Protein AF-X0WWC4-F1 (afdb_monomer_lite)

pLDDT: mean 78.38, std 20.2, range [34.94, 98.12]

InterPro domains:
  IPR000917 Sulfatase, N-terminal [PF00884] (116-209)
  IPR017850 Alkaline-phosphatase-like, core domain superfamily [G3DSA:3.40.720.10] (101-252)
  IPR017850 Alkaline-phosphatase-like, core domain superfamily [SSF53649] (112-231)
  IPR052701 Glycosaminoglycan & Ulvan Degrading Sulfatases [PTHR43751] (88-210)

Radius of gyration: 30.7 Å; chains: 1; bounding box: 67×57×89 Å

Structure (mmCIF, N/CA/C/O backbone):
data_AF-X0WWC4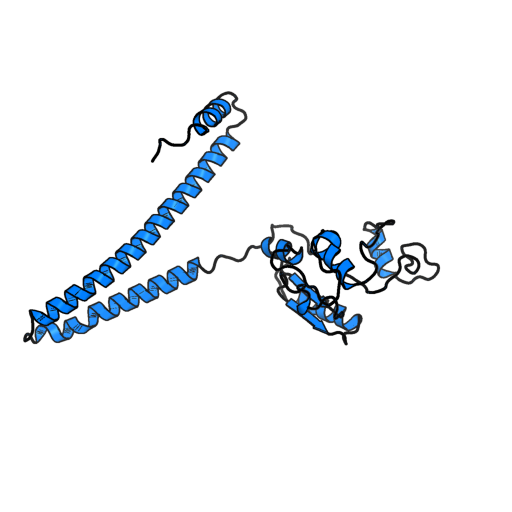-F1
#
_entry.id   AF-X0WWC4-F1
#
loop_
_atom_site.group_PDB
_atom_site.id
_atom_site.type_symbol
_atom_site.label_atom_id
_atom_site.label_alt_id
_atom_site.label_comp_id
_atom_site.label_asym_id
_atom_site.label_entity_id
_atom_site.label_seq_id
_atom_site.pdbx_PDB_ins_code
_atom_site.Cartn_x
_atom_site.Cartn_y
_atom_site.Cartn_z
_atom_site.occupancy
_atom_site.B_iso_or_equiv
_atom_site.auth_seq_id
_atom_site.auth_comp_id
_atom_site.auth_asym_id
_atom_site.auth_atom_id
_atom_site.pdbx_PDB_model_num
ATOM 1 N N . ILE A 1 1 ? -38.013 31.863 14.997 1.00 46.00 1 ILE A N 1
ATOM 2 C CA . ILE A 1 1 ? -37.012 31.322 14.039 1.00 46.00 1 ILE A CA 1
ATOM 3 C C . ILE A 1 1 ? -37.660 30.669 12.796 1.00 46.00 1 ILE A C 1
ATOM 5 O O . ILE A 1 1 ? -37.054 30.675 11.736 1.00 46.00 1 ILE A O 1
ATOM 9 N N . PHE A 1 2 ? -38.927 30.229 12.827 1.00 34.94 2 PHE A N 1
ATOM 10 C CA . PHE A 1 2 ? -39.624 29.628 11.668 1.00 34.94 2 PHE A CA 1
ATOM 11 C C . PHE A 1 2 ? -40.193 30.624 10.626 1.00 34.94 2 PHE A C 1
ATOM 13 O O . PHE A 1 2 ? -41.375 30.576 10.294 1.00 34.94 2 PHE A O 1
ATOM 20 N N . ARG A 1 3 ? -39.375 31.544 10.096 1.00 35.50 3 ARG A N 1
ATOM 21 C CA . ARG A 1 3 ? -39.792 32.454 8.999 1.00 35.50 3 ARG A CA 1
ATOM 22 C C . ARG A 1 3 ? -38.821 32.559 7.813 1.00 35.50 3 ARG A C 1
ATOM 24 O O . ARG A 1 3 ? -39.114 33.313 6.897 1.00 35.50 3 ARG A O 1
ATOM 31 N N . GLN A 1 4 ? -37.716 31.806 7.784 1.00 47.69 4 GLN A N 1
ATOM 32 C CA . GLN A 1 4 ? -36.641 32.012 6.792 1.00 47.69 4 GLN A CA 1
ATOM 33 C C . GLN A 1 4 ? -36.414 30.900 5.750 1.00 47.69 4 GLN A C 1
ATOM 35 O O . GLN A 1 4 ? -35.476 31.004 4.973 1.00 47.69 4 GLN A O 1
ATOM 40 N N . PHE A 1 5 ? -37.271 29.879 5.639 1.00 47.59 5 PHE A N 1
ATOM 41 C CA . PHE A 1 5 ? -37.075 28.818 4.634 1.00 47.59 5 PHE A CA 1
ATOM 42 C C . PHE A 1 5 ? -38.344 28.614 3.788 1.00 47.59 5 PHE A C 1
ATOM 44 O O . PHE A 1 5 ? -39.265 27.947 4.253 1.00 47.59 5 PHE A O 1
ATOM 51 N N . PRO A 1 6 ? -38.448 29.179 2.566 1.00 46.44 6 PRO A N 1
ATOM 52 C CA . PRO A 1 6 ? -39.637 29.039 1.717 1.00 46.44 6 PRO A CA 1
ATOM 53 C C . PRO A 1 6 ? -39.691 27.732 0.900 1.00 46.44 6 PRO A C 1
ATOM 55 O O . PRO A 1 6 ? -40.735 27.410 0.342 1.00 46.44 6 PRO A O 1
ATOM 58 N N . HIS A 1 7 ? -38.606 26.952 0.832 1.00 51.03 7 HIS A N 1
ATOM 59 C CA . HIS A 1 7 ? -38.480 25.843 -0.132 1.00 51.03 7 HIS A CA 1
ATOM 60 C C . HIS A 1 7 ? -39.068 24.497 0.343 1.00 51.03 7 HIS A C 1
ATOM 62 O O . HIS A 1 7 ? -39.391 23.641 -0.478 1.00 51.03 7 HIS A O 1
ATOM 68 N N . TRP A 1 8 ? -39.268 24.298 1.652 1.00 47.78 8 TRP A N 1
ATOM 69 C CA . TRP A 1 8 ? -39.745 23.013 2.197 1.00 47.78 8 TRP A CA 1
ATOM 70 C C . TRP A 1 8 ? -41.236 22.753 1.935 1.00 47.78 8 TRP A C 1
ATOM 72 O O . TRP A 1 8 ? -41.648 21.599 1.834 1.00 47.78 8 TRP A O 1
ATOM 82 N N . LYS A 1 9 ? -42.047 23.809 1.765 1.00 50.88 9 LYS A N 1
ATOM 83 C CA . LYS A 1 9 ? -43.481 23.671 1.459 1.00 50.88 9 LYS A CA 1
ATOM 84 C C . LYS A 1 9 ? -43.735 23.049 0.082 1.00 50.88 9 LYS A C 1
ATOM 86 O O . LYS A 1 9 ? -44.736 22.364 -0.086 1.00 50.88 9 LYS A O 1
ATOM 91 N N . ILE A 1 10 ? -42.823 23.243 -0.875 1.00 52.78 10 ILE A N 1
ATOM 92 C CA . ILE A 1 10 ? -42.943 22.709 -2.243 1.00 52.78 10 ILE A CA 1
ATOM 93 C C . ILE A 1 10 ? -42.555 21.220 -2.287 1.00 52.78 10 ILE A C 1
ATOM 95 O O . ILE A 1 10 ? -43.202 20.430 -2.968 1.00 52.78 10 ILE A O 1
ATOM 99 N N . LEU A 1 11 ? -41.559 20.808 -1.497 1.00 48.59 11 LEU A N 1
ATOM 100 C CA . LEU A 1 11 ? -41.150 19.401 -1.382 1.00 48.59 11 LEU A CA 1
ATOM 101 C C . LEU A 1 11 ? -42.160 18.551 -0.595 1.00 48.59 11 LEU A C 1
ATOM 103 O O . LEU A 1 11 ? -42.445 17.423 -0.990 1.00 48.59 11 LEU A O 1
ATOM 107 N N . ALA A 1 12 ? -42.755 19.101 0.469 1.00 49.75 12 ALA A N 1
ATOM 108 C CA . ALA A 1 12 ? -43.780 18.402 1.245 1.00 49.75 12 ALA A CA 1
ATOM 109 C C . ALA A 1 12 ? -45.108 18.242 0.477 1.00 49.75 12 ALA A C 1
ATOM 111 O O . ALA A 1 12 ? -45.786 17.230 0.640 1.00 49.75 12 ALA A O 1
ATOM 112 N N . ALA A 1 13 ? -45.465 19.204 -0.384 1.00 48.41 13 ALA A N 1
ATOM 113 C CA . ALA A 1 13 ? -46.692 19.138 -1.178 1.00 48.41 13 ALA A CA 1
ATOM 114 C C . ALA A 1 13 ? -46.614 18.111 -2.326 1.00 48.41 13 ALA A C 1
ATOM 116 O O . ALA A 1 13 ? -47.603 17.438 -2.601 1.00 48.41 13 ALA A O 1
ATOM 117 N N . ASN A 1 14 ? -45.443 17.929 -2.951 1.00 44.56 14 ASN A N 1
ATOM 118 C CA . ASN A 1 14 ? -45.277 16.974 -4.057 1.00 44.56 14 ASN A CA 1
ATOM 119 C C . ASN A 1 14 ? -45.133 15.512 -3.599 1.00 44.56 14 ASN A C 1
ATOM 121 O O . ASN A 1 14 ? -45.497 14.601 -4.337 1.00 44.56 14 ASN A O 1
ATOM 125 N N . ALA A 1 15 ? -44.645 15.260 -2.380 1.00 48.16 15 ALA A N 1
ATOM 126 C CA . ALA A 1 15 ? -44.500 13.900 -1.852 1.00 48.16 15 ALA A CA 1
ATOM 127 C C . ALA A 1 15 ? -45.827 13.273 -1.377 1.00 48.16 15 ALA A C 1
ATOM 129 O O . ALA A 1 15 ? -45.894 12.061 -1.181 1.00 48.16 15 ALA A O 1
ATOM 130 N N . ALA A 1 16 ? -46.879 14.080 -1.200 1.00 45.28 16 ALA A N 1
ATOM 131 C CA . ALA A 1 16 ? -48.166 13.642 -0.663 1.00 45.28 16 ALA A CA 1
ATOM 132 C C . ALA A 1 16 ? -49.180 13.170 -1.729 1.00 45.28 16 ALA A C 1
ATOM 134 O O . ALA A 1 16 ? -50.264 12.729 -1.357 1.00 45.28 16 ALA A O 1
ATOM 135 N N . TYR A 1 17 ? -48.861 13.257 -3.030 1.00 46.44 17 TYR A N 1
ATOM 136 C CA . TYR A 1 17 ? -49.847 13.051 -4.106 1.00 46.44 17 TYR A CA 1
ATOM 137 C C . TYR A 1 17 ? -49.800 11.679 -4.806 1.00 46.44 17 TYR A C 1
ATOM 139 O O . TYR A 1 17 ? -50.708 11.355 -5.563 1.00 46.44 17 TYR A O 1
ATOM 147 N N . ASP A 1 18 ? -48.807 10.829 -4.542 1.00 46.84 18 ASP A N 1
ATOM 148 C CA . ASP A 1 18 ? -48.785 9.468 -5.092 1.00 46.84 18 ASP A CA 1
ATOM 149 C C . ASP A 1 18 ? -48.327 8.493 -4.006 1.00 46.84 18 ASP A C 1
ATOM 151 O O . ASP A 1 18 ? -47.212 8.596 -3.486 1.00 46.84 18 ASP A O 1
ATOM 155 N N . GLY A 1 19 ? -49.203 7.562 -3.620 1.00 52.81 19 GLY A N 1
ATOM 156 C CA . GLY A 1 19 ? -49.058 6.642 -2.480 1.00 52.81 19 GLY A CA 1
ATOM 157 C C . GLY A 1 19 ? -47.870 5.669 -2.551 1.00 52.81 19 GLY A C 1
ATOM 158 O O . GLY A 1 19 ? -47.813 4.716 -1.780 1.00 52.81 19 GLY A O 1
ATOM 159 N N . ARG A 1 20 ? -46.912 5.896 -3.453 1.00 52.50 20 ARG A N 1
ATOM 160 C CA . ARG A 1 20 ? -45.695 5.102 -3.662 1.00 52.50 20 ARG A CA 1
ATOM 161 C C . ARG A 1 20 ? -44.486 5.583 -2.847 1.00 52.50 20 ARG A C 1
ATOM 163 O O . ARG A 1 20 ? -43.502 4.859 -2.767 1.00 52.50 20 ARG A O 1
ATOM 170 N N . ASN A 1 21 ? -44.556 6.751 -2.196 1.00 49.56 21 ASN A N 1
ATOM 171 C CA . ASN A 1 21 ? -43.414 7.362 -1.488 1.00 49.56 21 ASN A CA 1
ATOM 172 C C . ASN A 1 21 ? -43.495 7.335 0.051 1.00 49.56 21 ASN A C 1
ATOM 174 O O . ASN A 1 21 ? -42.683 7.975 0.724 1.00 49.56 21 ASN A O 1
ATOM 178 N N . VAL A 1 22 ? -44.422 6.564 0.630 1.00 53.25 22 VAL A N 1
ATOM 179 C CA . VAL A 1 22 ? -44.587 6.423 2.092 1.00 53.25 22 VAL A CA 1
ATOM 180 C C . VAL A 1 22 ? -43.271 6.086 2.828 1.00 53.25 22 VAL A C 1
ATOM 182 O O . VAL A 1 22 ? -43.001 6.726 3.846 1.00 53.25 22 VAL A O 1
ATOM 185 N N . PRO A 1 23 ? -42.388 5.193 2.330 1.00 51.81 23 PRO A N 1
ATOM 186 C CA . PRO A 1 23 ? -41.118 4.895 3.003 1.00 51.81 23 PRO A CA 1
ATOM 187 C C . PRO A 1 23 ? -40.150 6.084 3.026 1.00 51.81 23 PRO A C 1
ATOM 189 O O . PRO A 1 23 ? -39.407 6.267 3.986 1.00 51.81 23 PRO A O 1
ATOM 192 N N . LEU A 1 24 ? -40.175 6.917 1.983 1.00 50.59 24 LEU A N 1
ATOM 193 C CA . LEU A 1 24 ? -39.258 8.044 1.819 1.00 50.59 24 LEU A CA 1
ATOM 194 C C . LEU A 1 24 ? -39.686 9.223 2.703 1.00 50.59 24 LEU A C 1
ATOM 196 O O . LEU A 1 24 ? -38.853 9.849 3.356 1.00 50.59 24 LEU A O 1
ATOM 200 N N . VAL A 1 25 ? -40.997 9.453 2.823 1.0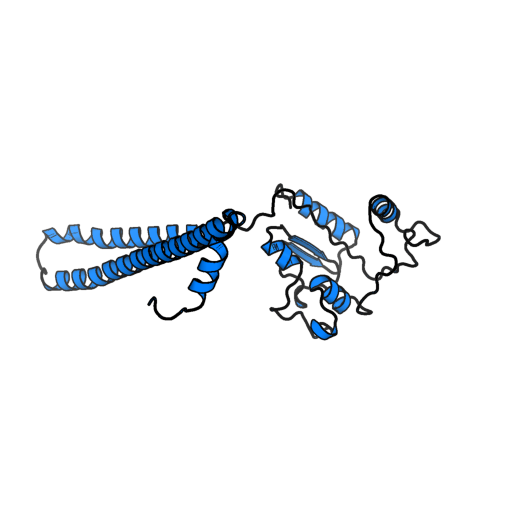0 55.03 25 VAL A N 1
ATOM 201 C CA . VAL A 1 25 ? -41.568 10.429 3.764 1.00 55.03 25 VAL A CA 1
ATOM 202 C C . VAL A 1 25 ? -41.326 9.999 5.216 1.00 55.03 25 VAL A C 1
ATOM 204 O O . VAL A 1 25 ? -40.905 10.822 6.028 1.00 55.03 25 VAL A O 1
ATOM 207 N N . LEU A 1 26 ? -41.500 8.713 5.544 1.00 53.97 26 LEU A N 1
ATOM 208 C CA . LEU A 1 26 ? -41.188 8.185 6.878 1.00 53.97 26 LEU A CA 1
ATOM 209 C C . LEU A 1 26 ? -39.688 8.254 7.195 1.00 53.97 26 LEU A C 1
ATOM 211 O O . LEU A 1 26 ? -39.328 8.602 8.316 1.00 53.97 26 LEU A O 1
ATOM 215 N N . GLY A 1 27 ? -38.816 7.998 6.215 1.00 55.81 27 GLY A N 1
ATOM 216 C CA . GLY A 1 27 ? -37.364 8.113 6.367 1.00 55.81 27 GLY A CA 1
ATOM 217 C C . GLY A 1 27 ? -36.902 9.547 6.636 1.00 55.81 27 GLY A C 1
ATOM 218 O O . GLY A 1 27 ? -36.089 9.777 7.529 1.00 55.81 27 GLY A O 1
ATOM 219 N N . VAL A 1 28 ? -37.469 10.533 5.933 1.00 63.81 28 VAL A N 1
ATOM 220 C CA . VAL A 1 28 ? -37.170 11.955 6.173 1.00 63.81 28 VAL A CA 1
ATOM 221 C C . VAL A 1 28 ? -37.703 12.412 7.533 1.00 63.81 28 VAL A C 1
ATOM 223 O O . VAL A 1 28 ? -37.001 13.124 8.249 1.00 63.81 28 VAL A O 1
ATOM 226 N N . ILE A 1 29 ? -38.900 11.968 7.936 1.00 58.62 29 ILE A N 1
ATOM 227 C CA . ILE A 1 29 ? -39.450 12.255 9.270 1.00 58.62 29 ILE A CA 1
ATOM 228 C C . ILE A 1 29 ? -38.588 11.608 10.357 1.00 58.62 29 ILE A C 1
ATOM 230 O O . ILE A 1 29 ? -38.302 12.271 11.352 1.00 58.62 29 ILE A O 1
ATOM 234 N N . PHE A 1 30 ? -38.130 10.367 10.168 1.00 60.44 30 PHE A N 1
ATOM 235 C CA . PHE A 1 30 ? -37.256 9.653 11.102 1.00 60.44 30 PHE A CA 1
ATOM 236 C C . PHE A 1 30 ? -35.890 10.332 11.243 1.00 60.44 30 PHE A C 1
ATOM 238 O O . PHE A 1 30 ? -35.429 10.557 12.357 1.00 60.44 30 PHE A O 1
ATOM 245 N N . LEU A 1 31 ? -35.265 10.734 10.134 1.00 52.78 31 LEU A N 1
ATOM 246 C CA . LEU A 1 31 ? -33.998 11.466 10.155 1.00 52.78 31 LEU A CA 1
ATOM 247 C C . LEU A 1 31 ? -34.155 12.849 10.791 1.00 52.78 31 LEU A C 1
ATOM 249 O O . LEU A 1 31 ? -33.333 13.229 11.618 1.00 52.78 31 LEU A O 1
ATOM 253 N N . ALA A 1 32 ? -35.232 13.575 10.482 1.00 51.25 32 ALA A N 1
ATOM 254 C CA . ALA A 1 32 ? -35.522 14.866 11.097 1.00 51.25 32 ALA A CA 1
ATOM 255 C C . ALA A 1 32 ? -35.818 14.734 12.600 1.00 51.25 32 ALA A C 1
ATOM 257 O O . ALA A 1 32 ? -35.334 15.543 13.388 1.00 51.25 32 ALA A O 1
ATOM 258 N N . THR A 1 33 ? -36.554 13.701 13.025 1.00 51.88 33 THR A N 1
ATOM 259 C CA . THR A 1 33 ? -36.783 13.428 14.453 1.00 51.88 33 THR A CA 1
ATOM 260 C C . THR A 1 33 ? -35.519 12.950 15.148 1.00 51.88 33 THR A C 1
ATOM 262 O O . THR A 1 33 ? -35.262 13.423 16.244 1.00 51.88 33 THR A O 1
ATOM 265 N N . MET A 1 34 ? -34.674 12.124 14.528 1.00 52.50 34 MET A N 1
ATOM 266 C CA . MET A 1 34 ? -33.353 11.765 15.061 1.00 52.50 34 MET A CA 1
ATOM 267 C C . MET A 1 34 ? -32.457 12.992 15.220 1.00 52.50 34 MET A C 1
ATOM 269 O O . MET A 1 34 ? -31.833 13.140 16.264 1.00 52.50 34 MET A O 1
ATOM 273 N N . HIS A 1 35 ? -32.438 13.904 14.246 1.00 49.44 35 HIS A N 1
ATOM 274 C CA . HIS A 1 35 ? -31.650 15.134 14.326 1.00 49.44 35 HIS A CA 1
ATOM 275 C C . HIS A 1 35 ? -32.184 16.086 15.400 1.00 49.44 35 HIS A C 1
ATOM 277 O O . HIS A 1 35 ? -31.406 16.652 16.161 1.00 49.44 35 HIS A O 1
ATOM 283 N N . VAL A 1 36 ? -33.508 16.218 15.527 1.00 50.84 36 VAL A N 1
ATOM 284 C CA . VAL A 1 36 ? -34.141 16.999 16.600 1.00 50.84 36 VAL A CA 1
ATOM 285 C C . VAL A 1 36 ? -33.921 16.339 17.962 1.00 50.84 36 VAL A C 1
ATOM 287 O O . VAL A 1 36 ? -33.652 17.043 18.927 1.00 50.84 36 VAL A O 1
ATOM 290 N N . VAL A 1 37 ? -33.969 15.011 18.069 1.00 50.06 37 VAL A N 1
ATOM 291 C CA . VAL A 1 37 ? -33.698 14.257 19.305 1.00 50.06 37 VAL A CA 1
ATOM 292 C C . VAL A 1 37 ? -32.222 14.360 19.690 1.00 50.06 37 VAL A C 1
ATOM 294 O O . VAL A 1 37 ? -31.932 14.612 20.853 1.00 50.06 37 VAL A O 1
ATOM 297 N N . GLN A 1 38 ? -31.289 14.265 18.739 1.00 48.91 38 GLN A N 1
ATOM 298 C CA . GLN A 1 38 ? -29.862 14.495 18.980 1.00 48.91 38 GLN A CA 1
ATOM 299 C C . GLN A 1 38 ? -29.585 15.948 19.369 1.00 48.91 38 GLN A C 1
ATOM 301 O O . GLN A 1 38 ? -28.883 16.172 20.347 1.00 48.91 38 GLN A O 1
ATOM 306 N N . ALA A 1 39 ? -30.175 16.929 18.681 1.00 49.62 39 ALA A N 1
ATOM 307 C CA . ALA A 1 39 ? -30.001 18.344 19.000 1.00 49.62 39 ALA A CA 1
ATOM 308 C C . ALA A 1 39 ? -30.620 18.712 20.357 1.00 49.62 39 ALA A C 1
ATOM 310 O O . ALA A 1 39 ? -29.999 19.426 21.133 1.00 49.62 39 ALA A O 1
ATOM 311 N N . THR A 1 40 ? -31.798 18.178 20.697 1.00 50.56 40 THR A N 1
ATOM 312 C CA . THR A 1 40 ? -32.465 18.450 21.984 1.00 50.56 40 THR A CA 1
ATOM 313 C C . THR A 1 40 ? -31.859 17.674 23.149 1.00 50.56 40 THR A C 1
ATOM 315 O O . THR A 1 40 ? -31.817 18.208 24.254 1.00 50.56 40 THR A O 1
ATOM 318 N N . LEU A 1 41 ? -31.357 16.450 22.948 1.00 53.59 41 LEU A N 1
ATOM 319 C CA . LEU A 1 41 ? -30.597 15.730 23.976 1.00 53.59 41 LEU A CA 1
ATOM 320 C C . LEU A 1 41 ? -29.227 16.371 24.190 1.00 53.59 41 LEU A C 1
ATOM 322 O O . LEU A 1 41 ? -28.835 16.538 25.338 1.00 53.59 41 LEU A O 1
ATOM 326 N N . PHE A 1 42 ? -28.537 16.781 23.123 1.00 51.38 42 PHE A N 1
ATOM 327 C CA . PHE A 1 42 ? -27.256 17.479 23.215 1.00 51.38 42 PHE A CA 1
ATOM 328 C C . PHE A 1 42 ? -27.414 18.856 23.864 1.00 51.38 42 PHE A C 1
ATOM 330 O O . PHE A 1 42 ? -26.690 19.156 24.806 1.00 51.38 42 PHE A O 1
ATOM 337 N N . GLU A 1 43 ? -28.424 19.645 23.478 1.00 51.19 43 GLU A N 1
ATOM 338 C CA . GLU A 1 43 ? -28.753 20.892 24.176 1.00 51.19 43 GLU A CA 1
ATOM 339 C C . GLU A 1 43 ? -29.113 20.634 25.638 1.00 51.19 43 GLU A C 1
ATOM 341 O O . GLU A 1 43 ? -28.611 21.337 26.503 1.00 51.19 43 GLU A O 1
ATOM 346 N N . ARG A 1 44 ? -29.930 19.621 25.962 1.00 52.38 44 ARG A N 1
ATOM 347 C CA . ARG A 1 44 ? -30.278 19.309 27.360 1.00 52.38 44 ARG A CA 1
ATOM 348 C C . ARG A 1 44 ? -29.071 18.848 28.173 1.00 52.38 44 ARG A C 1
ATOM 350 O O . ARG A 1 44 ? -28.964 19.244 29.325 1.00 52.38 44 ARG A O 1
ATOM 357 N N . LEU A 1 45 ? -28.154 18.071 27.599 1.00 54.00 45 LEU A N 1
ATOM 358 C CA . LEU A 1 45 ? -26.900 17.672 28.246 1.00 54.00 45 LEU A CA 1
ATOM 359 C C . LEU A 1 45 ? -25.961 18.866 28.432 1.00 54.00 45 LEU A C 1
ATOM 361 O O . LEU A 1 45 ? -25.456 19.056 29.533 1.00 54.00 45 LEU A O 1
ATOM 365 N N . CYS A 1 46 ? -25.801 19.723 27.421 1.00 53.75 46 CYS A N 1
ATOM 366 C CA . CYS A 1 46 ? -25.056 20.974 27.542 1.00 53.75 46 CYS A CA 1
ATOM 367 C C . CYS A 1 46 ? -25.685 21.901 28.585 1.00 53.75 46 CYS A C 1
ATOM 369 O O . CYS A 1 46 ? -24.961 22.463 29.397 1.00 53.75 46 CYS A O 1
ATOM 371 N N . TRP A 1 47 ? -27.014 22.015 28.635 1.00 49.91 47 TRP A N 1
ATOM 372 C CA . TRP A 1 47 ? -27.719 22.777 29.663 1.00 49.91 47 TRP A CA 1
ATOM 373 C C . TRP A 1 47 ? -27.554 22.150 31.045 1.00 49.91 47 TRP A C 1
ATOM 375 O O . TRP A 1 47 ? -27.354 22.895 31.990 1.00 49.91 47 TRP A O 1
ATOM 385 N N . ILE A 1 48 ? -27.546 20.823 31.193 1.00 60.56 48 ILE A N 1
ATOM 386 C CA . ILE A 1 48 ? -27.240 20.151 32.468 1.00 60.56 48 ILE A CA 1
ATOM 387 C C . ILE A 1 48 ? -25.791 20.426 32.896 1.00 60.56 48 ILE A C 1
ATOM 389 O O . ILE A 1 48 ? -25.548 20.680 34.074 1.00 60.56 48 ILE A O 1
ATOM 393 N N . SER A 1 49 ? -24.833 20.444 31.966 1.00 56.75 49 SER A N 1
ATOM 394 C CA . SER A 1 49 ? -23.434 20.792 32.248 1.00 56.75 49 SER A CA 1
ATOM 395 C C . SER A 1 49 ? -23.254 22.278 32.574 1.00 56.75 49 SER A C 1
ATOM 397 O O . SER A 1 49 ? -22.520 22.611 33.500 1.00 56.75 49 SER A O 1
ATOM 399 N N . VAL A 1 50 ? -23.954 23.174 31.873 1.00 63.31 50 VAL A N 1
ATOM 400 C CA . VAL A 1 50 ? -23.945 24.627 32.109 1.00 63.31 50 VAL A CA 1
ATOM 401 C C . VAL A 1 50 ? -24.662 24.973 33.414 1.00 63.31 50 VAL A C 1
ATOM 403 O O . VAL A 1 50 ? -24.136 25.766 34.185 1.00 63.31 50 VAL A O 1
ATOM 406 N N . PHE A 1 51 ? -25.800 24.343 33.727 1.00 59.78 51 PHE A N 1
ATOM 407 C CA . PHE A 1 51 ? -26.468 24.468 35.027 1.00 59.78 51 PHE A CA 1
ATOM 408 C C . PHE A 1 51 ? -25.628 23.852 36.142 1.00 59.78 51 PHE A C 1
ATOM 410 O O . PHE A 1 51 ? -25.519 24.448 37.206 1.00 59.78 51 PHE A O 1
ATOM 417 N N . GLY A 1 52 ? -24.987 22.705 35.910 1.00 60.91 52 GLY A N 1
ATOM 418 C CA . GLY A 1 52 ? -24.057 22.098 36.861 1.00 60.91 52 GLY A CA 1
ATOM 419 C C . GLY A 1 52 ? -22.881 23.023 37.172 1.00 60.91 52 GLY A C 1
ATOM 420 O O . GLY A 1 52 ? -22.576 23.263 38.339 1.00 60.91 52 GLY A O 1
ATOM 421 N N . LEU A 1 53 ? -22.275 23.622 36.144 1.00 61.62 53 LEU A N 1
ATOM 422 C CA . LEU A 1 53 ? -21.208 24.609 36.294 1.00 61.62 53 LEU A CA 1
ATOM 423 C C . LEU A 1 53 ? -21.713 25.896 36.963 1.00 61.62 53 LEU A C 1
ATOM 425 O O . LEU A 1 53 ? -21.038 26.417 37.844 1.00 61.62 53 LEU A O 1
ATOM 429 N N . ALA A 1 54 ? -22.908 26.380 36.616 1.00 60.91 54 ALA A N 1
ATOM 430 C CA . ALA A 1 54 ? -23.529 27.544 37.244 1.00 60.91 54 ALA A CA 1
ATOM 431 C C . ALA A 1 54 ? -23.860 27.298 38.724 1.00 60.91 54 ALA A C 1
ATOM 433 O O . ALA A 1 54 ? -23.661 28.192 39.537 1.00 60.91 54 ALA A O 1
ATOM 434 N N . VAL A 1 55 ? -24.286 26.090 39.107 1.00 64.19 55 VAL A N 1
ATOM 435 C CA . VAL A 1 55 ? -24.505 25.694 40.510 1.00 64.19 55 VAL A CA 1
ATOM 436 C C . VAL A 1 55 ? -23.179 25.635 41.270 1.00 64.19 55 VAL A C 1
ATOM 438 O O . VAL A 1 55 ? -23.106 26.134 42.389 1.00 64.19 55 VAL A O 1
ATOM 441 N N . VAL A 1 56 ? -22.107 25.110 40.665 1.00 61.47 56 VAL A N 1
ATOM 442 C CA . VAL A 1 56 ? -20.757 25.114 41.264 1.00 61.47 56 VAL A CA 1
ATOM 443 C C . VAL A 1 56 ? -20.225 26.544 41.424 1.00 61.47 56 VAL A C 1
ATOM 445 O O . VAL A 1 56 ? -19.710 26.903 42.484 1.00 61.47 56 VAL A O 1
ATOM 448 N N . LEU A 1 57 ? -20.402 27.385 40.403 1.00 60.44 57 LEU A N 1
ATOM 449 C CA . LEU A 1 57 ? -20.008 28.793 40.421 1.00 60.44 57 LEU A CA 1
ATOM 450 C C . LEU A 1 57 ? -20.894 29.649 41.334 1.00 60.44 57 LEU A C 1
ATOM 452 O O . LEU A 1 57 ? -20.405 30.652 41.831 1.00 60.44 57 LEU A O 1
ATOM 456 N N . ALA A 1 58 ? -22.147 29.266 41.600 1.00 57.62 58 ALA A N 1
ATOM 457 C CA . ALA A 1 58 ? -23.038 29.927 42.560 1.00 57.62 58 ALA A CA 1
ATOM 458 C C . ALA A 1 58 ? -22.815 29.445 44.008 1.00 57.62 58 ALA A C 1
ATOM 460 O O . ALA A 1 58 ? -22.987 30.216 44.954 1.00 57.62 58 ALA A O 1
ATOM 461 N N . ALA A 1 59 ? -22.360 28.203 44.199 1.00 56.34 59 ALA A N 1
ATOM 462 C CA . ALA A 1 59 ? -21.966 27.673 45.504 1.00 56.34 59 ALA A CA 1
ATOM 463 C C . ALA A 1 59 ? -20.666 28.313 46.033 1.00 56.34 59 ALA A C 1
ATOM 465 O O . ALA A 1 59 ? -20.475 28.419 47.245 1.00 56.34 59 ALA A O 1
ATOM 466 N N . PHE A 1 60 ? -19.788 28.795 45.145 1.00 55.78 60 PHE A N 1
ATOM 467 C CA . PHE A 1 60 ? -18.520 29.435 45.520 1.00 55.78 60 PHE A CA 1
ATOM 468 C C . PHE A 1 60 ? -18.702 30.802 46.231 1.00 55.78 60 PHE A C 1
ATOM 470 O O . PHE A 1 60 ? -18.101 31.004 47.290 1.00 55.78 60 PHE A O 1
ATOM 477 N N . PRO A 1 61 ? -19.564 31.726 45.747 1.00 53.75 61 PRO A N 1
ATOM 478 C CA . PRO A 1 61 ? -19.948 32.942 46.459 1.00 53.75 61 PRO A CA 1
ATOM 479 C C . PRO A 1 61 ? -20.736 32.667 47.737 1.00 53.75 61 PRO A C 1
ATOM 481 O O . PRO A 1 61 ? -20.519 33.369 48.719 1.00 53.75 61 PRO A O 1
ATOM 484 N N . ALA A 1 62 ? -21.598 31.642 47.763 1.00 51.12 62 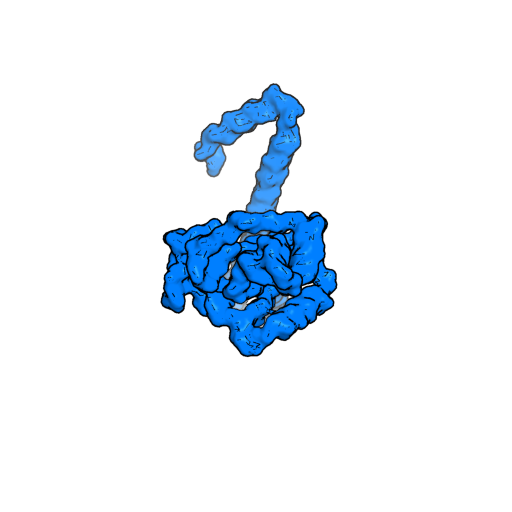ALA A N 1
ATOM 485 C CA . ALA A 1 62 ? -22.346 31.261 48.964 1.00 51.12 62 ALA A CA 1
ATOM 486 C C . ALA A 1 62 ? -21.401 30.815 50.094 1.00 51.12 62 ALA A C 1
ATOM 488 O O . ALA A 1 62 ? -21.478 31.343 51.200 1.00 51.12 62 ALA A O 1
ATOM 489 N N . ALA A 1 63 ? -20.410 29.970 49.790 1.00 50.75 63 ALA A N 1
ATOM 490 C CA . ALA A 1 63 ? -19.368 29.575 50.739 1.00 50.75 63 ALA A CA 1
ATOM 491 C C . ALA A 1 63 ? -18.440 30.743 51.150 1.00 50.75 63 ALA A C 1
ATOM 493 O O . ALA A 1 63 ? -17.874 30.742 52.246 1.00 50.75 63 ALA A O 1
ATOM 494 N N . PHE A 1 64 ? -18.269 31.755 50.291 1.00 53.72 64 PHE A N 1
ATOM 495 C CA . PHE A 1 64 ? -17.512 32.977 50.595 1.00 53.72 64 PHE A CA 1
ATOM 496 C C . PHE A 1 64 ? -18.302 33.968 51.474 1.00 53.72 64 PHE A C 1
ATOM 498 O O . PHE A 1 64 ? -17.725 34.570 52.381 1.00 53.72 64 PHE A O 1
ATOM 505 N N . PHE A 1 65 ? -19.615 34.107 51.261 1.00 51.09 65 PHE A N 1
ATOM 506 C CA . PHE A 1 65 ? -20.511 34.941 52.072 1.00 51.09 65 PHE A CA 1
ATOM 507 C C . PHE A 1 65 ? -20.827 34.303 53.434 1.00 51.09 65 PHE A C 1
ATOM 509 O O . PHE A 1 65 ? -20.772 34.997 54.451 1.00 51.09 65 PHE A O 1
ATOM 516 N N . GLU A 1 66 ? -21.040 32.983 53.495 1.00 50.53 66 GLU A N 1
ATOM 517 C CA . GLU A 1 66 ? -21.187 32.231 54.753 1.00 50.53 66 GLU A CA 1
ATOM 518 C C . GLU A 1 66 ? -19.953 32.383 55.659 1.00 50.53 66 GLU A C 1
ATOM 520 O O . GLU A 1 66 ? -20.084 32.581 56.868 1.00 50.53 66 GLU A O 1
ATOM 525 N N . ARG A 1 67 ? -18.742 32.403 55.077 1.00 49.62 67 ARG A N 1
ATOM 526 C CA . ARG A 1 67 ? -17.478 32.678 55.794 1.00 49.62 67 ARG A CA 1
ATOM 527 C C . ARG A 1 67 ? -17.413 34.067 56.432 1.00 49.62 67 ARG A C 1
ATOM 529 O O . ARG A 1 67 ? -16.610 34.266 57.348 1.00 49.62 67 ARG A O 1
ATOM 536 N N . ARG A 1 68 ? -18.187 35.035 55.932 1.00 55.41 68 ARG A N 1
ATOM 537 C CA . ARG A 1 68 ? -18.170 36.428 56.399 1.00 55.41 68 ARG A CA 1
ATOM 538 C C . ARG A 1 68 ? -19.262 36.714 57.431 1.00 55.41 68 ARG A C 1
ATOM 540 O O . ARG A 1 68 ? -19.018 37.528 58.314 1.00 55.41 68 ARG A O 1
ATOM 547 N N . LEU A 1 69 ? -20.404 36.027 57.354 1.00 55.81 69 LEU A N 1
ATOM 548 C CA . LEU A 1 69 ? -21.540 36.196 58.272 1.00 55.81 69 LEU A CA 1
ATOM 549 C C . LEU A 1 69 ? -21.470 35.321 59.537 1.00 55.81 69 LEU A C 1
ATOM 551 O O . LEU A 1 69 ? -21.922 35.766 60.585 1.00 55.81 69 LEU A O 1
ATOM 555 N N . PHE A 1 70 ? -20.866 34.126 59.489 1.00 54.34 70 PHE A N 1
ATOM 556 C CA . PHE A 1 70 ? -20.919 33.149 60.596 1.00 54.34 70 PHE A CA 1
ATOM 557 C C . PHE A 1 70 ? -19.554 32.852 61.248 1.00 54.34 70 PHE A C 1
ATOM 559 O O . PHE A 1 70 ? -19.224 31.708 61.574 1.00 54.34 70 PHE A O 1
ATOM 566 N N . ARG A 1 71 ? -18.724 33.883 61.465 1.00 50.34 71 ARG A N 1
ATOM 567 C CA . ARG A 1 71 ? -17.483 33.755 62.255 1.00 50.34 71 ARG A CA 1
ATOM 568 C C . ARG A 1 71 ? -17.814 33.563 63.743 1.00 50.34 71 ARG A C 1
ATOM 570 O O . ARG A 1 71 ? -17.950 34.546 64.458 1.00 50.34 71 ARG A O 1
ATOM 577 N N . GLY A 1 72 ? -17.884 32.318 64.219 1.00 53.91 72 GLY A N 1
ATOM 578 C CA . GLY A 1 72 ? -17.836 32.042 65.665 1.00 53.91 72 GLY A CA 1
ATOM 579 C C . GLY A 1 72 ? -18.525 30.773 66.168 1.00 53.91 72 GLY A C 1
ATOM 580 O O . GLY A 1 72 ? -18.200 30.327 67.261 1.00 53.91 72 GLY A O 1
ATOM 581 N N . GLU A 1 73 ? -19.419 30.154 65.395 1.00 54.16 73 GLU A N 1
ATOM 582 C CA . GLU A 1 73 ? -20.255 29.050 65.895 1.00 54.16 73 GLU A CA 1
ATOM 583 C C . GLU A 1 73 ? -19.591 27.656 65.742 1.00 54.16 73 GLU A C 1
ATOM 585 O O . GLU A 1 73 ? -19.305 27.219 64.617 1.00 54.16 73 GLU A O 1
ATOM 590 N N . PRO A 1 74 ? -19.358 26.899 66.839 1.00 55.53 74 PRO A N 1
ATOM 591 C CA . PRO A 1 74 ? -18.672 25.604 66.800 1.00 55.53 74 PRO A CA 1
ATOM 592 C C . PRO A 1 74 ? -19.431 24.506 66.033 1.00 55.53 74 PRO A C 1
ATOM 594 O O . PRO A 1 74 ? -18.805 23.558 65.546 1.00 55.53 74 PRO A O 1
ATOM 597 N N . ALA A 1 75 ? -20.751 24.644 65.858 1.00 55.81 75 ALA A N 1
ATOM 598 C CA . ALA A 1 75 ? -21.592 23.696 65.120 1.00 55.81 75 ALA A CA 1
ATOM 599 C C . ALA A 1 75 ? -21.223 23.587 63.622 1.00 55.81 75 ALA A C 1
ATOM 601 O O . ALA A 1 75 ? -21.365 22.524 63.013 1.00 55.81 75 ALA A O 1
ATOM 602 N N . PHE A 1 76 ? -20.647 24.639 63.030 1.00 50.50 76 PHE A N 1
ATOM 603 C CA . PHE A 1 76 ? -20.356 24.697 61.591 1.00 50.50 76 PHE A CA 1
ATOM 604 C C . PHE A 1 76 ? -19.034 24.035 61.173 1.00 50.50 76 PHE A C 1
ATOM 606 O O . PHE A 1 76 ? -18.767 23.834 59.984 1.00 50.50 76 PHE A O 1
ATOM 613 N N . ARG A 1 77 ? -18.198 23.602 62.127 1.00 52.69 77 ARG A N 1
ATOM 614 C CA . ARG A 1 77 ? -16.884 23.008 61.819 1.00 52.69 77 ARG A CA 1
ATOM 615 C C . ARG A 1 77 ? -16.977 21.615 61.176 1.00 52.69 77 ARG A C 1
ATOM 617 O O . ARG A 1 77 ? -16.035 21.205 60.497 1.00 52.69 77 ARG A O 1
ATOM 624 N N . LYS A 1 78 ? -18.099 20.902 61.363 1.00 49.09 78 LYS A N 1
ATOM 625 C CA . LYS A 1 78 ? -18.373 19.569 60.780 1.00 49.09 78 LYS A CA 1
ATOM 626 C C . LYS A 1 78 ? -19.041 19.629 59.396 1.00 49.09 78 LYS A C 1
ATOM 628 O O . LYS A 1 78 ? -18.760 18.765 58.568 1.00 49.09 78 LYS A O 1
ATOM 633 N N . ALA A 1 79 ? -19.839 20.663 59.112 1.00 47.69 79 ALA A N 1
ATOM 634 C CA . ALA A 1 79 ? -20.464 20.893 57.799 1.00 47.69 79 ALA A CA 1
ATOM 635 C C . ALA A 1 79 ? -19.440 21.278 56.706 1.00 47.69 79 ALA A C 1
ATOM 637 O O . ALA A 1 79 ? -19.654 21.036 55.522 1.00 47.69 79 ALA A O 1
ATOM 638 N N . ARG A 1 80 ? -18.262 21.762 57.127 1.00 47.69 80 ARG A N 1
ATOM 639 C CA . ARG A 1 80 ? -17.119 22.220 56.316 1.00 47.69 80 ARG A CA 1
ATOM 640 C C . ARG A 1 80 ? -16.573 21.241 55.256 1.00 47.69 80 ARG A C 1
ATOM 642 O O . ARG A 1 80 ? -15.809 21.676 54.409 1.00 47.69 80 ARG A O 1
ATOM 649 N N . ARG A 1 81 ? -16.883 19.938 55.302 1.00 50.72 81 ARG A N 1
ATOM 650 C CA . ARG A 1 81 ? -16.298 18.919 54.391 1.00 50.72 81 ARG A CA 1
ATOM 651 C C . ARG A 1 81 ? -17.270 18.336 53.364 1.00 50.72 81 ARG A C 1
ATOM 653 O O . ARG A 1 81 ? -16.847 17.556 52.514 1.00 50.72 81 ARG A O 1
ATOM 660 N N . TRP A 1 82 ? -18.555 18.655 53.468 1.00 49.38 82 TRP A N 1
ATOM 661 C CA . TRP A 1 82 ? -19.598 18.056 52.632 1.00 49.38 82 TRP A CA 1
ATOM 662 C C . TRP A 1 82 ? -19.715 18.705 51.239 1.00 49.38 82 TRP A C 1
ATOM 664 O O . TRP A 1 82 ? -19.775 17.948 50.271 1.00 49.38 82 TRP A O 1
ATOM 674 N N . PRO A 1 83 ? -19.642 20.046 51.085 1.00 54.53 83 PRO A N 1
ATOM 675 C CA . PRO A 1 83 ? -19.746 20.690 49.770 1.00 54.53 83 PRO A CA 1
ATOM 676 C C . PRO A 1 83 ? -18.589 20.321 48.829 1.00 54.53 83 PRO A C 1
ATOM 678 O O . PRO A 1 83 ? -18.819 19.996 47.665 1.00 54.53 83 PRO A O 1
ATOM 681 N N . ASP A 1 84 ? -17.358 20.269 49.352 1.00 58.91 84 ASP A N 1
ATOM 682 C CA . ASP A 1 84 ? -16.155 19.965 48.562 1.00 58.91 84 ASP A CA 1
ATOM 683 C C . ASP A 1 84 ? -16.176 18.531 48.006 1.00 58.91 84 ASP A C 1
ATOM 685 O O . ASP A 1 84 ? -15.809 18.283 46.859 1.00 58.91 84 ASP A O 1
ATOM 689 N N . ARG A 1 85 ? -16.649 17.565 48.805 1.00 67.38 85 ARG A N 1
ATOM 690 C CA . ARG A 1 85 ? -16.719 16.150 48.406 1.00 67.38 85 ARG A CA 1
ATOM 691 C C . ARG A 1 85 ? -17.808 15.894 47.369 1.00 67.38 85 ARG A C 1
ATOM 693 O O . ARG A 1 85 ? -17.592 15.093 46.464 1.00 67.38 85 ARG A O 1
ATOM 700 N N . ILE A 1 86 ? -18.945 16.580 47.486 1.00 74.88 86 ILE A N 1
ATOM 701 C CA . ILE A 1 86 ? -20.046 16.487 46.520 1.00 74.88 86 ILE A CA 1
ATOM 702 C C . ILE A 1 86 ? -19.628 17.115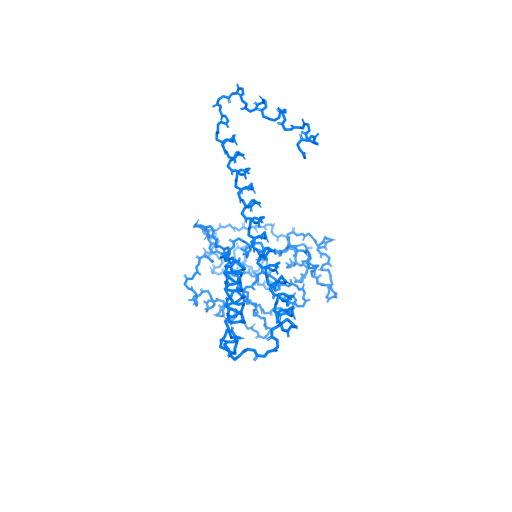 45.185 1.00 74.88 86 ILE A C 1
ATOM 704 O O . ILE A 1 86 ? -19.843 16.502 44.142 1.00 74.88 86 ILE A O 1
ATOM 708 N N . GLY A 1 87 ? -18.958 18.274 45.206 1.00 70.44 87 GLY A N 1
ATOM 709 C CA . GLY A 1 87 ? -18.440 18.923 43.996 1.00 70.44 87 GLY A CA 1
ATOM 710 C C . GLY A 1 87 ? -17.395 18.079 43.257 1.00 70.44 87 GLY A C 1
ATOM 711 O O . GLY A 1 87 ? -17.487 17.912 42.041 1.00 70.44 87 GLY A O 1
ATOM 712 N N . ILE A 1 88 ? -16.447 17.477 43.985 1.00 78.44 88 ILE A N 1
ATOM 713 C CA . ILE A 1 88 ? -15.444 16.570 43.401 1.00 78.44 88 ILE A CA 1
ATOM 714 C C . ILE A 1 88 ? -16.108 15.315 42.826 1.00 78.44 88 ILE A C 1
ATOM 716 O O . ILE A 1 88 ? -15.791 14.919 41.706 1.00 78.44 88 ILE A O 1
ATOM 720 N N . LEU A 1 89 ? -17.052 14.704 43.548 1.00 80.69 89 LEU A N 1
ATOM 721 C CA . LEU A 1 89 ? -17.778 13.529 43.064 1.00 80.69 89 LEU A CA 1
ATOM 722 C C . LEU A 1 89 ? -18.546 13.838 41.771 1.00 80.69 89 LEU A C 1
ATOM 724 O O . LEU A 1 89 ? -18.515 13.042 40.837 1.00 80.69 89 LEU A O 1
ATOM 728 N N . PHE A 1 90 ? -19.184 15.008 41.694 1.00 78.50 90 PHE A N 1
ATOM 729 C CA . PHE A 1 90 ? -19.924 15.440 40.511 1.00 78.50 90 PHE A CA 1
ATOM 730 C C . PHE A 1 90 ? -19.000 15.691 39.311 1.00 78.50 90 PHE A C 1
ATOM 732 O O . PHE A 1 90 ? -19.316 15.270 38.199 1.00 78.50 90 PHE A O 1
ATOM 739 N N . LEU A 1 91 ? -17.832 16.309 39.525 1.00 78.75 91 LEU A N 1
ATOM 740 C CA . LEU A 1 91 ? -16.811 16.491 38.488 1.00 78.75 91 LEU A CA 1
ATOM 741 C C . LEU A 1 91 ? -16.283 15.144 37.975 1.00 78.75 91 LEU A C 1
ATOM 743 O O . LEU A 1 91 ? -16.214 14.935 36.767 1.00 78.75 91 LEU A O 1
ATOM 747 N N . VAL A 1 92 ? -15.962 14.214 38.879 1.00 83.69 92 VAL A N 1
ATOM 748 C CA . VAL A 1 92 ? -15.494 12.866 38.518 1.00 83.69 92 VAL A CA 1
ATOM 749 C C . VAL A 1 92 ? -16.562 12.120 37.720 1.00 83.69 92 VAL A C 1
ATOM 751 O O . VAL A 1 92 ? -16.249 11.541 36.684 1.00 83.69 92 VAL A O 1
ATOM 754 N N . LEU A 1 93 ? -17.830 12.181 38.135 1.00 83.38 93 LEU A N 1
ATOM 755 C CA . LEU A 1 93 ? -18.934 11.586 37.380 1.00 83.38 93 LEU A CA 1
ATOM 756 C C . LEU A 1 93 ? -19.077 12.201 35.983 1.00 83.38 93 LEU A C 1
ATOM 758 O O . LEU A 1 93 ? -19.239 11.460 35.018 1.00 83.38 93 LEU A O 1
ATOM 762 N N . ASN A 1 94 ? -18.959 13.524 35.848 1.00 77.94 94 ASN A N 1
ATOM 763 C CA . ASN A 1 94 ? -19.014 14.185 34.542 1.00 77.94 94 ASN A CA 1
ATOM 764 C C . ASN A 1 94 ? -17.837 13.784 33.646 1.00 77.94 94 ASN A C 1
ATOM 766 O O . ASN A 1 94 ? -18.047 13.521 32.467 1.00 77.94 94 ASN A O 1
ATOM 770 N N . LEU A 1 95 ? -16.626 13.663 34.193 1.00 80.06 95 LEU A N 1
ATOM 771 C CA . LEU A 1 95 ? -15.456 13.195 33.444 1.00 80.06 95 LEU A CA 1
ATOM 772 C C . LEU A 1 95 ? -15.588 11.725 33.020 1.00 80.06 95 LEU A C 1
ATOM 774 O O . LEU A 1 95 ? -15.217 11.378 31.903 1.00 80.06 95 LEU A O 1
ATOM 778 N N . LEU A 1 96 ? -16.164 10.866 33.865 1.00 79.06 96 LEU A N 1
ATOM 779 C CA . LEU A 1 96 ? -16.421 9.461 33.530 1.00 79.06 96 LEU A CA 1
ATOM 780 C C . LEU A 1 96 ? -17.507 9.311 32.457 1.00 79.06 96 LEU A C 1
ATOM 782 O O . LEU A 1 96 ? -17.379 8.476 31.562 1.00 79.06 96 LEU A O 1
ATOM 786 N N . VAL A 1 97 ? -18.564 10.122 32.525 1.00 74.50 97 VAL A N 1
ATOM 787 C CA . VAL A 1 97 ? -19.625 10.152 31.511 1.00 74.50 97 VAL A CA 1
ATOM 788 C C . VAL A 1 97 ? -19.083 10.717 30.196 1.00 74.50 97 VAL A C 1
ATOM 790 O O . VAL A 1 97 ? -19.238 10.075 29.160 1.00 74.50 97 VAL A O 1
ATOM 793 N N . ALA A 1 98 ? -18.362 11.841 30.229 1.00 70.12 98 ALA A N 1
ATOM 794 C CA . ALA A 1 98 ? -17.706 12.416 29.055 1.00 70.12 98 ALA A CA 1
ATOM 795 C C . ALA A 1 98 ? -16.699 11.440 28.425 1.00 70.12 98 ALA A C 1
ATOM 797 O O . ALA A 1 98 ? -16.689 11.282 27.209 1.00 70.12 98 ALA A O 1
ATOM 798 N N . GLY A 1 99 ? -15.922 10.715 29.236 1.00 67.81 99 GLY A N 1
ATOM 799 C CA . GLY A 1 99 ? -15.003 9.678 28.762 1.00 67.81 99 GLY A CA 1
ATOM 800 C C . GLY A 1 99 ? -15.710 8.514 28.062 1.00 67.81 99 GLY A C 1
ATOM 801 O O . GLY A 1 99 ? -15.208 8.003 27.065 1.00 67.81 99 GLY A O 1
ATOM 802 N N . ARG A 1 100 ? -16.908 8.127 28.525 1.00 65.06 100 ARG A N 1
ATOM 803 C CA . ARG A 1 100 ? -17.720 7.080 27.880 1.00 65.06 100 ARG A CA 1
ATOM 804 C C . ARG A 1 100 ? -18.363 7.522 26.568 1.00 65.06 100 ARG A C 1
ATOM 806 O O . ARG A 1 100 ? -18.544 6.681 25.697 1.00 65.06 100 ARG A O 1
ATOM 813 N N . PHE A 1 101 ? -18.696 8.803 26.420 1.00 58.00 101 PHE A N 1
ATOM 814 C CA . PHE A 1 101 ? -19.250 9.341 25.172 1.00 58.00 101 PHE A CA 1
ATOM 815 C C . PHE A 1 101 ? -18.169 9.753 24.163 1.00 58.00 101 PHE A C 1
ATOM 817 O O . PHE A 1 101 ? -18.404 9.663 22.963 1.00 58.00 101 PHE A O 1
ATOM 824 N N . ALA A 1 102 ? -16.979 10.146 24.627 1.00 58.72 102 ALA A N 1
ATOM 825 C CA . ALA A 1 102 ? -15.821 10.395 23.767 1.00 58.72 102 ALA A CA 1
ATOM 826 C C . ALA A 1 102 ? -15.251 9.095 23.173 1.00 58.72 102 ALA A C 1
ATOM 828 O O . ALA A 1 102 ? -14.746 9.094 22.054 1.00 58.72 102 ALA A O 1
ATOM 829 N N . ALA A 1 103 ? -15.381 7.972 23.887 1.00 57.56 103 ALA A N 1
ATOM 830 C CA . ALA A 1 103 ? -15.070 6.641 23.379 1.00 57.56 103 ALA A CA 1
ATOM 831 C C . ALA A 1 103 ? -16.216 6.102 22.502 1.00 57.56 103 ALA A C 1
ATOM 833 O O . ALA A 1 103 ? -16.861 5.106 22.833 1.00 57.56 103 ALA A O 1
ATOM 834 N N . GLY A 1 104 ? -16.497 6.772 21.381 1.00 59.25 104 GLY A N 1
ATOM 835 C CA . GLY A 1 104 ? -17.352 6.206 20.340 1.00 59.25 104 GLY A CA 1
ATOM 836 C C . GLY A 1 104 ? -16.826 4.828 19.922 1.00 59.25 104 GLY A C 1
ATOM 837 O O . GLY A 1 104 ? -15.614 4.632 19.805 1.00 59.25 104 GLY A O 1
ATOM 838 N N . LYS A 1 105 ? -17.721 3.850 19.733 1.00 66.62 105 LYS A N 1
ATOM 839 C CA . LYS A 1 105 ? -17.332 2.527 19.223 1.00 66.62 105 LYS A CA 1
ATOM 840 C C . LYS A 1 105 ? -16.651 2.742 17.868 1.00 66.62 105 LYS A C 1
ATOM 842 O O . LYS A 1 105 ? -17.238 3.383 16.999 1.00 66.62 105 LYS A O 1
ATOM 847 N N . ALA A 1 106 ? -15.424 2.243 17.712 1.00 71.56 106 ALA A N 1
ATOM 848 C CA . ALA A 1 106 ? -14.730 2.306 16.431 1.00 71.56 106 ALA A CA 1
ATOM 849 C C . ALA A 1 106 ? -15.627 1.696 15.338 1.00 71.56 106 ALA A C 1
ATOM 851 O O . ALA A 1 106 ? -16.324 0.714 15.632 1.00 71.56 106 ALA A O 1
ATOM 852 N N . PRO A 1 107 ? -15.638 2.262 14.118 1.00 81.38 107 PRO A N 1
ATOM 853 C CA . PRO A 1 107 ? -16.394 1.680 13.021 1.00 81.38 107 PRO A CA 1
ATOM 854 C C . PRO A 1 107 ? -15.973 0.218 12.846 1.00 81.38 107 PRO A C 1
ATOM 856 O O . PRO A 1 107 ? -14.790 -0.117 12.924 1.00 81.38 107 PRO A O 1
ATOM 859 N N . GLU A 1 108 ? -16.955 -0.658 12.671 1.00 86.25 108 GLU A N 1
ATOM 860 C CA . GLU A 1 108 ? -16.740 -2.060 12.324 1.00 86.25 108 GLU A CA 1
ATOM 861 C C . GLU A 1 108 ? -17.122 -2.235 10.861 1.00 86.25 108 GLU A C 1
ATOM 863 O O . GLU A 1 108 ? -18.094 -1.629 10.398 1.00 86.25 108 GLU A O 1
ATOM 868 N N . ALA A 1 109 ? -16.344 -3.035 10.135 1.00 88.19 109 ALA A N 1
ATOM 869 C CA . ALA A 1 109 ? -16.651 -3.329 8.749 1.00 88.19 109 ALA A CA 1
ATOM 870 C C . ALA A 1 109 ? -18.055 -3.940 8.612 1.00 88.19 109 ALA A C 1
ATOM 872 O O . ALA A 1 109 ? -18.450 -4.748 9.461 1.00 88.19 109 ALA A O 1
ATOM 873 N N . PRO A 1 110 ? -18.816 -3.575 7.560 1.00 88.44 110 PRO A N 1
ATOM 874 C CA . PRO A 1 110 ? -20.110 -4.184 7.290 1.00 88.44 110 PRO A CA 1
ATOM 875 C C . PRO A 1 110 ? -20.016 -5.710 7.259 1.00 88.44 110 PRO A C 1
ATOM 877 O O . PRO A 1 110 ? -19.038 -6.267 6.752 1.00 88.44 110 PRO A O 1
ATOM 880 N N . GLU A 1 111 ? -21.045 -6.382 7.770 1.00 87.50 111 GLU A N 1
ATOM 881 C CA . GLU A 1 111 ? -21.122 -7.842 7.750 1.00 87.50 111 GLU A CA 1
ATOM 882 C C . GLU A 1 111 ? -20.961 -8.379 6.318 1.00 87.50 111 GLU A C 1
ATOM 884 O O . GLU A 1 111 ? -21.539 -7.846 5.371 1.00 87.50 111 GLU A O 1
ATOM 889 N N . GLY A 1 112 ? -20.126 -9.409 6.153 1.00 88.06 112 GLY A N 1
ATOM 890 C CA . GLY A 1 112 ? -19.807 -9.982 4.842 1.00 88.06 112 GLY A CA 1
ATOM 891 C C . GLY A 1 112 ? -18.740 -9.230 4.034 1.00 88.06 112 GLY A C 1
ATOM 892 O O . GLY A 1 112 ? -18.445 -9.635 2.913 1.00 88.06 112 GLY A O 1
ATOM 893 N N . SER A 1 113 ? -18.132 -8.169 4.578 1.00 91.25 113 SER A N 1
ATOM 894 C CA . SER A 1 113 ? -16.988 -7.498 3.945 1.00 91.25 113 SER A CA 1
ATOM 895 C C . SER A 1 113 ? -15.799 -8.462 3.774 1.00 91.25 113 SER A C 1
ATOM 897 O O . SER A 1 113 ? -15.377 -9.071 4.762 1.00 91.25 113 SER A O 1
ATOM 899 N N . PRO A 1 114 ? -15.235 -8.618 2.560 1.00 92.56 114 PRO A N 1
ATOM 900 C CA . PRO A 1 114 ? -14.119 -9.530 2.335 1.00 92.56 114 PRO A CA 1
ATOM 901 C C . PRO A 1 114 ? -12.793 -8.932 2.830 1.00 92.56 114 PRO A C 1
ATOM 903 O O . PRO A 1 114 ? -12.625 -7.711 2.814 1.00 92.56 114 PRO A O 1
ATOM 906 N N . PRO A 1 115 ? -11.806 -9.761 3.214 1.00 92.00 115 PRO A N 1
ATOM 907 C CA . PRO A 1 115 ? -10.443 -9.282 3.401 1.00 92.00 115 PRO A CA 1
ATOM 908 C C . PRO A 1 115 ? -9.870 -8.781 2.068 1.00 92.00 115 PRO A C 1
ATOM 910 O O . PRO A 1 115 ? -10.105 -9.374 1.014 1.00 92.00 115 PRO A O 1
ATOM 913 N N . VAL A 1 116 ? -9.088 -7.704 2.121 1.00 94.00 116 VAL A N 1
ATOM 914 C CA . VAL A 1 116 ? -8.433 -7.110 0.949 1.00 94.00 116 VAL A CA 1
ATOM 915 C C . VAL A 1 116 ? -6.924 -7.263 1.090 1.00 94.00 116 VAL A C 1
ATOM 917 O O . VAL A 1 116 ? -6.347 -6.861 2.099 1.00 94.00 116 VAL A O 1
ATOM 920 N N . PHE A 1 117 ? -6.281 -7.818 0.064 1.00 94.94 117 PHE A N 1
ATOM 921 C CA . PHE A 1 117 ? -4.829 -7.964 -0.006 1.00 94.94 117 PHE A CA 1
ATOM 922 C C . PHE A 1 117 ? -4.279 -7.107 -1.144 1.00 94.94 117 PHE A C 1
ATOM 924 O O . PHE A 1 117 ? -4.636 -7.305 -2.302 1.00 94.94 117 PHE A O 1
ATOM 931 N N . PHE A 1 118 ? -3.393 -6.168 -0.812 1.00 96.56 118 PHE A N 1
ATOM 932 C CA . PHE A 1 118 ? -2.648 -5.372 -1.785 1.00 96.56 118 PHE A CA 1
ATOM 933 C C . PHE A 1 118 ? -1.194 -5.849 -1.802 1.00 96.56 118 PHE A C 1
ATOM 935 O O . PHE A 1 118 ? -0.463 -5.651 -0.831 1.00 96.56 118 PHE A O 1
ATOM 942 N N . ILE A 1 119 ? -0.789 -6.515 -2.885 1.00 96.12 119 ILE A N 1
ATOM 943 C CA . ILE A 1 119 ? 0.555 -7.079 -3.053 1.00 96.12 119 ILE A CA 1
ATOM 944 C C . ILE A 1 119 ? 1.233 -6.350 -4.210 1.00 96.12 119 ILE A C 1
ATOM 946 O O . ILE A 1 119 ? 0.720 -6.349 -5.326 1.00 96.12 119 ILE A O 1
ATOM 950 N N . SER A 1 120 ? 2.393 -5.754 -3.943 1.00 95.75 120 SER A N 1
ATOM 951 C CA . SER A 1 120 ? 3.227 -5.089 -4.946 1.00 95.75 120 SER A CA 1
ATOM 952 C C . SER A 1 120 ? 4.623 -5.699 -4.927 1.00 95.75 120 SER A C 1
ATOM 954 O O . SER A 1 120 ? 5.181 -5.941 -3.855 1.00 95.75 120 SER A O 1
ATOM 956 N N . VAL A 1 121 ? 5.179 -5.958 -6.111 1.00 95.12 121 VAL A N 1
ATOM 957 C CA . VAL A 1 121 ? 6.545 -6.462 -6.280 1.00 95.12 121 VAL A CA 1
ATOM 958 C C . VAL A 1 121 ? 7.310 -5.465 -7.136 1.00 95.12 121 VAL A C 1
ATOM 960 O O . VAL A 1 121 ? 6.922 -5.181 -8.269 1.00 95.12 121 VAL A O 1
ATOM 963 N N . ASP A 1 122 ? 8.385 -4.912 -6.581 1.00 93.62 122 ASP A N 1
ATOM 964 C CA . ASP A 1 122 ? 9.120 -3.833 -7.234 1.00 93.62 122 ASP A CA 1
ATOM 965 C C . ASP A 1 122 ? 9.851 -4.334 -8.484 1.00 93.62 122 ASP A C 1
ATOM 967 O O . ASP A 1 122 ? 10.390 -5.442 -8.514 1.00 93.62 122 ASP A O 1
ATOM 971 N N . THR A 1 123 ? 9.889 -3.498 -9.520 1.00 92.44 123 THR A N 1
ATOM 972 C CA . THR A 1 123 ? 10.610 -3.729 -10.789 1.00 92.44 123 THR A CA 1
ATOM 973 C C . THR A 1 123 ? 10.181 -4.946 -11.627 1.00 92.44 123 THR A C 1
ATOM 975 O O . THR A 1 123 ? 10.830 -5.260 -12.628 1.00 92.44 123 THR A O 1
ATOM 978 N N . VAL A 1 124 ? 9.079 -5.619 -11.283 1.00 93.94 124 VAL A N 1
ATOM 979 C CA . VAL A 1 124 ? 8.560 -6.739 -12.082 1.00 93.94 124 VAL A CA 1
ATOM 980 C C . VAL A 1 124 ? 8.061 -6.249 -13.438 1.00 93.94 124 VAL A C 1
ATOM 982 O O . VAL A 1 124 ? 7.336 -5.262 -13.543 1.00 93.94 124 VAL A O 1
ATOM 985 N N . ARG A 1 125 ? 8.430 -6.980 -14.493 1.00 93.75 125 ARG A N 1
ATOM 986 C CA . ARG A 1 125 ? 7.963 -6.733 -15.857 1.00 93.75 125 ARG A CA 1
ATOM 987 C C . ARG A 1 125 ? 6.965 -7.799 -16.282 1.00 93.75 125 ARG A C 1
ATOM 989 O O . ARG A 1 125 ? 7.211 -8.985 -16.076 1.00 93.75 125 ARG A O 1
ATOM 996 N N . ALA A 1 126 ? 5.887 -7.376 -16.940 1.00 95.56 126 ALA A N 1
ATOM 997 C CA . ALA A 1 126 ? 4.861 -8.281 -17.457 1.00 95.56 126 ALA A CA 1
ATOM 998 C C . ALA A 1 126 ? 5.439 -9.330 -18.424 1.00 95.56 126 ALA A C 1
ATOM 1000 O O . ALA A 1 126 ? 5.121 -10.507 -18.310 1.00 95.56 126 ALA A O 1
ATOM 1001 N N . ASP A 1 127 ? 6.370 -8.936 -19.297 1.00 95.69 127 ASP A N 1
ATOM 1002 C CA . ASP A 1 127 ? 6.999 -9.825 -20.283 1.00 95.69 127 ASP A CA 1
ATOM 1003 C C . ASP A 1 127 ? 7.929 -10.898 -19.684 1.00 95.69 127 ASP A C 1
ATOM 1005 O O . ASP A 1 127 ? 8.423 -11.746 -20.420 1.00 95.69 127 ASP A O 1
ATOM 1009 N N . HIS A 1 128 ? 8.166 -10.881 -18.367 1.00 96.19 128 HIS A N 1
ATOM 1010 C CA . HIS A 1 128 ? 8.939 -11.889 -17.629 1.00 96.19 128 HIS A CA 1
ATOM 1011 C C . HIS A 1 128 ? 8.076 -12.744 -16.688 1.00 96.19 128 HIS A C 1
ATOM 1013 O O . HIS A 1 128 ? 8.602 -13.539 -15.904 1.00 96.19 128 HIS A O 1
ATOM 1019 N N . LEU A 1 129 ? 6.754 -12.598 -16.750 1.00 97.25 129 LEU A N 1
ATOM 1020 C CA . LEU A 1 129 ? 5.808 -13.385 -15.969 1.00 97.25 129 LEU A CA 1
ATOM 1021 C C . LEU A 1 129 ? 5.130 -14.422 -16.867 1.00 97.25 129 LEU A C 1
ATOM 1023 O O . LEU A 1 129 ? 4.579 -14.090 -17.917 1.00 97.25 129 LEU A O 1
ATOM 1027 N N . SER A 1 130 ? 5.138 -15.683 -16.446 1.00 96.69 130 SER A N 1
ATOM 1028 C CA . SER A 1 130 ? 4.546 -16.779 -17.221 1.00 96.69 130 SER A CA 1
ATOM 1029 C C . SER A 1 130 ? 3.027 -16.664 -17.388 1.00 9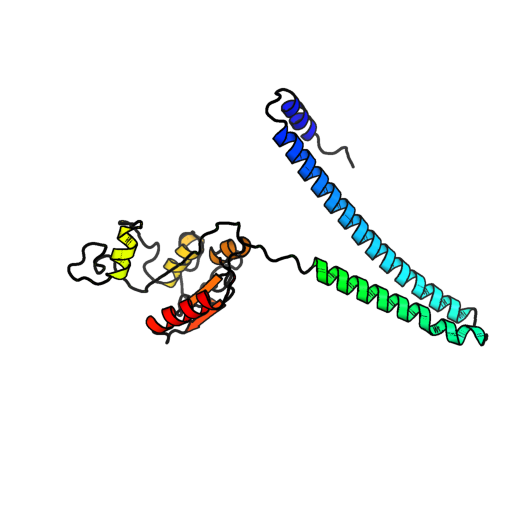6.69 130 SER A C 1
ATOM 1031 O O . SER A 1 130 ? 2.510 -17.056 -18.429 1.00 96.69 130 SER A O 1
ATOM 1033 N N . VAL A 1 131 ? 2.334 -15.978 -16.468 1.00 96.44 131 VAL A N 1
ATOM 1034 C CA . VAL A 1 131 ? 0.909 -15.614 -16.622 1.00 96.44 131 VAL A CA 1
ATOM 1035 C C . VAL A 1 131 ? 0.629 -14.731 -17.854 1.00 96.44 131 VAL A C 1
ATOM 1037 O O . VAL A 1 131 ? -0.482 -14.743 -18.367 1.00 96.44 131 VAL A O 1
ATOM 1040 N N . TYR A 1 132 ? 1.634 -14.004 -18.362 1.00 96.25 132 TYR A N 1
ATOM 1041 C CA . TYR A 1 132 ? 1.552 -13.217 -19.603 1.00 96.25 132 TYR A CA 1
ATOM 1042 C C . TYR A 1 132 ? 2.251 -13.906 -20.794 1.00 96.25 132 TYR A C 1
ATOM 1044 O O . TYR A 1 132 ? 2.525 -13.268 -21.808 1.00 96.25 132 TYR A O 1
ATOM 1052 N N . GLY A 1 133 ? 2.559 -15.204 -20.690 1.00 94.81 133 GLY A N 1
ATOM 1053 C CA . GLY A 1 133 ? 3.141 -15.995 -21.780 1.00 94.81 133 GLY A CA 1
ATOM 1054 C C . GLY A 1 133 ? 4.672 -16.034 -21.824 1.00 94.81 133 GLY A C 1
ATOM 1055 O O . GLY A 1 133 ? 5.242 -16.415 -22.849 1.00 94.81 133 GLY A O 1
ATOM 1056 N N . TYR A 1 134 ? 5.367 -15.663 -20.742 1.00 97.12 134 TYR A N 1
ATOM 1057 C CA . 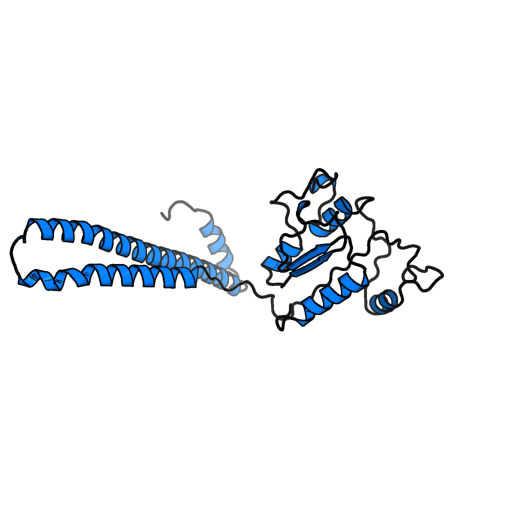TYR A 1 134 ? 6.821 -15.836 -20.672 1.00 97.12 134 TYR A CA 1
ATOM 1058 C C . TYR A 1 134 ? 7.221 -17.318 -20.762 1.00 97.12 134 TYR A C 1
ATOM 1060 O O . TYR A 1 134 ? 6.625 -18.179 -20.121 1.00 97.12 134 TYR A O 1
ATOM 1068 N N . ALA A 1 135 ? 8.274 -17.618 -21.530 1.00 97.06 135 ALA A N 1
ATOM 1069 C CA . ALA A 1 135 ? 8.653 -18.994 -21.868 1.00 97.06 135 ALA A CA 1
ATOM 1070 C C . ALA A 1 135 ? 9.094 -19.857 -20.668 1.00 97.06 135 ALA A C 1
ATOM 1072 O O . ALA A 1 135 ? 9.077 -21.083 -20.751 1.00 97.06 135 ALA A O 1
ATOM 1073 N N . ARG A 1 136 ? 9.531 -19.238 -19.563 1.00 97.31 136 ARG A N 1
ATOM 1074 C CA . ARG A 1 136 ? 9.878 -19.939 -18.316 1.00 97.31 136 ARG A CA 1
ATOM 1075 C C . ARG A 1 136 ? 8.733 -19.786 -17.329 1.00 97.31 136 ARG A C 1
ATOM 1077 O O . ARG A 1 136 ? 8.234 -18.677 -17.187 1.00 97.31 136 ARG A O 1
ATOM 1084 N N . GLN A 1 137 ? 8.407 -20.836 -16.578 1.00 97.19 137 GLN A N 1
ATOM 1085 C CA . GLN A 1 137 ? 7.434 -20.751 -15.487 1.00 97.19 137 GLN A CA 1
ATOM 1086 C C . GLN A 1 137 ? 8.015 -19.946 -14.312 1.00 97.19 137 GLN A C 1
ATOM 1088 O O . GLN A 1 137 ? 8.724 -20.482 -13.463 1.00 97.19 137 GLN A O 1
ATOM 1093 N N . THR A 1 138 ? 7.765 -18.637 -14.294 1.00 97.38 138 THR A N 1
ATOM 1094 C CA . THR A 1 138 ? 8.332 -17.702 -13.307 1.00 97.38 138 THR A CA 1
ATOM 1095 C C . THR A 1 138 ? 7.378 -17.374 -12.170 1.00 97.38 138 THR A C 1
ATOM 1097 O O . THR A 1 138 ? 7.835 -16.953 -11.109 1.00 97.38 138 THR A O 1
ATOM 1100 N N . CYS A 1 139 ? 6.070 -17.571 -12.350 1.00 96.50 139 CYS A N 1
ATOM 1101 C CA . CYS A 1 139 ? 5.080 -17.206 -11.340 1.00 96.50 139 CYS A CA 1
ATOM 1102 C C . CYS A 1 139 ? 3.947 -18.239 -11.168 1.00 96.50 139 CYS A C 1
ATOM 1104 O O . CYS A 1 139 ? 2.776 -17.867 -11.225 1.00 96.50 139 CYS A O 1
ATOM 1106 N N . PRO A 1 140 ? 4.252 -19.515 -10.858 1.00 96.69 140 PRO A N 1
ATOM 1107 C CA . PRO A 1 140 ? 3.244 -20.581 -10.766 1.00 96.69 140 PRO A CA 1
ATOM 1108 C C . PRO A 1 140 ? 2.105 -20.285 -9.772 1.00 96.69 140 PRO A C 1
ATOM 1110 O O . PRO A 1 140 ? 0.951 -20.616 -10.022 1.00 96.69 140 PRO A O 1
ATOM 1113 N N . ASN A 1 141 ? 2.393 -19.597 -8.662 1.00 96.19 141 ASN A N 1
ATOM 1114 C CA . ASN A 1 141 ? 1.358 -19.196 -7.701 1.00 96.19 141 ASN A CA 1
ATOM 1115 C C . ASN A 1 141 ? 0.441 -18.085 -8.243 1.00 96.19 141 ASN A C 1
ATOM 1117 O O . ASN A 1 141 ? -0.736 -18.040 -7.893 1.00 96.19 141 ASN A O 1
ATOM 1121 N N . LEU A 1 142 ? 0.963 -17.191 -9.093 1.00 95.81 142 LEU A N 1
ATOM 1122 C CA . LEU A 1 142 ? 0.140 -16.186 -9.770 1.00 95.81 142 LEU A CA 1
ATOM 1123 C C . LEU A 1 142 ? -0.678 -16.811 -10.900 1.00 95.81 142 LEU A C 1
ATOM 1125 O O . LEU A 1 142 ? -1.800 -16.377 -11.111 1.00 95.81 142 LEU A O 1
ATOM 1129 N N . GLU A 1 143 ? -0.163 -17.836 -11.586 1.00 96.38 143 GLU A N 1
ATOM 1130 C CA . GLU A 1 143 ? -0.938 -18.614 -12.567 1.00 96.38 143 GLU A CA 1
ATOM 1131 C C . GLU A 1 143 ? -2.138 -19.298 -11.906 1.00 96.38 143 GLU A C 1
ATOM 1133 O O . GLU A 1 143 ? -3.256 -19.200 -12.405 1.00 96.38 143 GLU A O 1
ATOM 1138 N N . ALA A 1 144 ? -1.923 -19.931 -10.748 1.00 96.62 144 ALA A N 1
ATOM 1139 C CA . ALA A 1 144 ? -3.000 -20.539 -9.974 1.00 96.62 144 ALA A CA 1
ATOM 1140 C C . ALA A 1 144 ? -4.043 -19.501 -9.526 1.00 96.62 144 ALA A C 1
ATOM 1142 O O . ALA A 1 144 ? -5.238 -19.742 -9.651 1.00 96.62 144 ALA A O 1
ATOM 1143 N N . LEU A 1 145 ? -3.605 -18.324 -9.059 1.00 96.25 145 LEU A N 1
ATOM 1144 C CA . LEU A 1 145 ? -4.517 -17.236 -8.690 1.00 96.25 145 LEU A CA 1
ATOM 1145 C C . LEU A 1 145 ? -5.275 -16.674 -9.903 1.00 96.25 145 LEU A C 1
ATOM 1147 O O . LEU A 1 145 ? -6.445 -16.321 -9.792 1.00 96.25 145 LEU A O 1
ATOM 1151 N N . ALA A 1 146 ? -4.613 -16.580 -11.055 1.00 95.81 146 ALA A N 1
ATOM 1152 C CA . ALA A 1 146 ? -5.205 -16.094 -12.294 1.00 95.81 146 ALA A CA 1
ATOM 1153 C C . ALA A 1 146 ? -6.285 -17.036 -12.841 1.00 95.81 146 ALA A C 1
ATOM 1155 O O . ALA A 1 146 ? -7.232 -16.551 -13.454 1.00 95.81 146 ALA A O 1
ATOM 1156 N N . ALA A 1 147 ? -6.172 -18.347 -12.600 1.00 95.31 147 ALA A N 1
ATOM 1157 C CA . ALA A 1 147 ? -7.155 -19.336 -13.047 1.00 95.31 147 ALA A CA 1
ATOM 1158 C C . ALA A 1 147 ? -8.558 -19.094 -12.460 1.00 95.31 147 ALA A C 1
ATOM 1160 O O . ALA A 1 147 ? -9.549 -19.281 -13.162 1.00 95.31 147 ALA A O 1
ATOM 1161 N N . ASP A 1 148 ? -8.626 -18.612 -11.216 1.00 96.19 148 ASP A N 1
ATOM 1162 C CA . ASP A 1 148 ? -9.872 -18.268 -10.515 1.00 96.19 148 ASP A CA 1
ATOM 1163 C C . ASP A 1 148 ? -10.099 -16.742 -10.428 1.00 96.19 148 ASP A C 1
ATOM 1165 O O . ASP A 1 148 ? -10.969 -16.266 -9.694 1.00 96.19 148 ASP A O 1
ATOM 1169 N N . GLY A 1 149 ? -9.292 -15.957 -11.147 1.00 95.88 149 GLY A N 1
ATOM 1170 C CA . GLY A 1 149 ? -9.206 -14.506 -11.013 1.00 95.88 149 GLY A CA 1
ATOM 1171 C C . GLY A 1 149 ? -9.382 -13.747 -12.325 1.00 95.88 149 GLY A C 1
ATOM 1172 O O . GLY A 1 149 ? -9.861 -14.261 -13.332 1.00 95.88 149 GLY A O 1
ATOM 1173 N N . VAL A 1 150 ? -8.987 -12.473 -12.301 1.00 96.38 150 VAL A N 1
ATOM 1174 C CA . VAL A 1 150 ? -8.964 -11.606 -13.484 1.00 96.38 150 VAL A CA 1
ATOM 1175 C C . VAL A 1 150 ? -7.543 -11.113 -13.704 1.00 96.38 150 VAL A C 1
ATOM 1177 O O . VAL A 1 150 ? -6.934 -10.530 -12.806 1.00 96.38 150 VAL A O 1
ATOM 1180 N N . VAL A 1 151 ? -7.034 -11.316 -14.918 1.00 96.19 151 VAL A N 1
ATOM 1181 C CA . VAL A 1 151 ? -5.751 -10.775 -15.375 1.00 96.19 151 VAL A CA 1
ATOM 1182 C C . VAL A 1 151 ? -6.018 -9.578 -16.276 1.00 96.19 151 VAL A C 1
ATOM 1184 O O . VAL A 1 151 ? -6.829 -9.649 -17.197 1.00 96.19 151 VAL A O 1
ATOM 1187 N N . VAL A 1 152 ? -5.336 -8.465 -16.010 1.00 95.88 152 VAL A N 1
ATOM 1188 C CA . VAL A 1 152 ? -5.451 -7.246 -16.815 1.00 95.88 152 VAL A CA 1
ATOM 1189 C C . VAL A 1 152 ? -4.266 -7.171 -17.771 1.00 95.88 152 VAL A C 1
ATOM 1191 O O . VAL A 1 152 ? -3.154 -6.854 -17.365 1.00 95.88 152 VAL A O 1
ATOM 1194 N N . GLU A 1 153 ? -4.509 -7.425 -19.055 1.00 93.38 153 GLU A N 1
ATOM 1195 C CA . GLU A 1 153 ? -3.459 -7.445 -20.087 1.00 93.38 153 GLU A CA 1
ATOM 1196 C C . GLU A 1 153 ? -2.854 -6.064 -20.379 1.00 93.38 153 GLU A C 1
ATOM 1198 O O . GLU A 1 153 ? -1.716 -5.961 -20.830 1.00 93.38 153 GLU A O 1
ATOM 1203 N N . GLN A 1 154 ? -3.613 -4.991 -20.138 1.00 94.62 154 GLN A N 1
ATOM 1204 C CA . GLN A 1 154 ? -3.217 -3.606 -20.411 1.00 94.62 154 GLN A CA 1
ATOM 1205 C C . GLN A 1 154 ? -3.250 -2.768 -19.131 1.00 94.62 154 GLN A C 1
ATOM 1207 O O . GLN A 1 154 ? -4.057 -1.852 -18.975 1.00 94.62 154 GLN A O 1
ATOM 1212 N N . HIS A 1 155 ? -2.360 -3.097 -18.194 1.00 93.56 155 HIS A N 1
ATOM 1213 C CA . HIS A 1 155 ? -2.160 -2.333 -16.965 1.00 93.56 155 HIS A CA 1
ATOM 1214 C C . HIS A 1 155 ? -0.925 -1.427 -17.081 1.00 93.56 155 HIS A C 1
ATOM 1216 O O . HIS A 1 155 ? 0.209 -1.861 -16.884 1.00 93.56 155 HIS A O 1
ATOM 1222 N N . ILE A 1 156 ? -1.145 -0.161 -17.444 1.00 95.69 156 ILE A N 1
ATOM 1223 C CA . ILE A 1 156 ? -0.074 0.806 -17.722 1.00 95.69 156 ILE A CA 1
ATOM 1224 C C . ILE A 1 156 ? 0.168 1.684 -16.491 1.00 95.69 156 ILE A C 1
ATOM 1226 O O . ILE A 1 156 ? -0.748 2.338 -15.993 1.00 95.69 156 ILE A O 1
ATOM 1230 N N . SER A 1 157 ? 1.418 1.735 -16.023 1.00 96.38 157 SER A N 1
ATOM 1231 C CA . SER A 1 157 ? 1.816 2.626 -14.928 1.00 96.38 157 SER A CA 1
ATOM 1232 C C . SER A 1 157 ? 1.734 4.098 -15.344 1.00 96.38 157 SER A C 1
ATOM 1234 O O . SER A 1 157 ? 2.219 4.476 -16.409 1.00 96.38 157 SER A O 1
ATOM 1236 N N . GLN A 1 158 ? 1.197 4.948 -14.465 1.00 97.56 158 GLN A N 1
ATOM 1237 C CA . GLN A 1 158 ? 1.125 6.402 -14.679 1.00 97.56 158 GLN A CA 1
ATOM 1238 C C . GLN A 1 158 ? 2.475 7.112 -14.486 1.00 97.56 158 GLN A C 1
ATOM 1240 O O . GLN A 1 158 ? 2.613 8.291 -14.810 1.00 97.56 158 GLN A O 1
ATOM 1245 N N . ALA A 1 159 ? 3.486 6.413 -13.962 1.00 96.81 159 ALA A N 1
ATOM 1246 C CA . ALA A 1 159 ? 4.839 6.938 -13.840 1.00 96.81 159 ALA A CA 1
ATOM 1247 C C . ALA A 1 159 ? 5.901 5.832 -13.980 1.00 96.81 159 ALA A C 1
ATOM 1249 O O . ALA A 1 159 ? 5.660 4.689 -13.589 1.00 96.81 159 ALA A O 1
ATOM 1250 N N . PRO A 1 160 ? 7.107 6.151 -14.483 1.00 94.50 160 PRO A N 1
ATOM 1251 C CA . PRO A 1 160 ? 8.132 5.146 -14.779 1.00 94.50 160 PRO A CA 1
ATOM 1252 C C . PRO A 1 160 ? 8.937 4.680 -13.552 1.00 94.50 160 PRO A C 1
ATOM 1254 O O . PRO A 1 160 ? 9.926 3.972 -13.710 1.00 94.50 160 PRO A O 1
ATOM 1257 N N . TRP A 1 161 ? 8.579 5.106 -12.338 1.00 96.19 161 TRP A N 1
ATOM 1258 C CA . TRP A 1 161 ? 9.343 4.812 -11.125 1.00 96.19 161 TRP A CA 1
ATOM 1259 C C . TRP A 1 161 ? 8.455 4.769 -9.878 1.00 96.19 161 TRP A C 1
ATOM 1261 O O . TRP A 1 161 ? 7.349 5.315 -9.856 1.00 96.19 161 TRP A O 1
ATOM 1271 N N . THR A 1 162 ? 8.959 4.102 -8.839 1.00 96.62 162 THR A N 1
ATOM 1272 C CA . THR A 1 162 ? 8.185 3.554 -7.717 1.00 96.62 162 THR A CA 1
ATOM 1273 C C . THR A 1 162 ? 7.350 4.588 -6.963 1.00 96.62 162 THR A C 1
ATOM 1275 O O . THR A 1 162 ? 6.171 4.331 -6.730 1.00 96.62 162 THR A O 1
ATOM 1278 N N . LEU A 1 163 ? 7.923 5.745 -6.604 1.00 97.69 163 LEU A N 1
ATOM 1279 C CA . LEU A 1 163 ? 7.269 6.737 -5.737 1.00 97.69 163 LEU A CA 1
ATOM 1280 C C . LEU A 1 163 ? 5.963 7.298 -6.345 1.00 97.69 163 LEU A C 1
ATOM 1282 O O . LEU A 1 163 ? 4.913 7.095 -5.741 1.00 97.69 163 LEU A O 1
ATOM 1286 N N . PRO A 1 164 ? 5.963 7.959 -7.519 1.00 97.81 164 PRO A N 1
ATOM 1287 C CA . PRO A 1 164 ? 4.722 8.454 -8.122 1.00 97.81 164 PRO A CA 1
ATOM 1288 C C . PRO A 1 164 ? 3.789 7.342 -8.607 1.00 97.81 164 PRO A C 1
ATOM 1290 O O . PRO A 1 164 ? 2.574 7.514 -8.560 1.00 97.81 164 PRO A O 1
ATOM 1293 N N . ALA A 1 165 ? 4.325 6.200 -9.057 1.00 97.69 165 ALA A N 1
ATOM 1294 C CA . ALA A 1 165 ? 3.491 5.085 -9.503 1.00 97.69 165 ALA A CA 1
ATOM 1295 C C . ALA A 1 165 ? 2.637 4.537 -8.348 1.00 97.69 165 ALA A C 1
ATOM 1297 O O . ALA A 1 165 ? 1.429 4.354 -8.494 1.00 97.69 165 ALA A O 1
ATOM 1298 N N . HIS A 1 166 ? 3.240 4.351 -7.170 1.00 98.06 166 HIS A N 1
ATOM 1299 C CA . HIS A 1 166 ? 2.491 3.970 -5.975 1.00 98.06 166 HIS A CA 1
ATOM 1300 C C . HIS A 1 166 ? 1.610 5.099 -5.466 1.00 98.06 166 HIS A C 1
ATOM 1302 O O . HIS A 1 166 ? 0.508 4.819 -5.004 1.00 98.06 166 HIS A O 1
ATOM 1308 N N . ALA A 1 167 ? 2.023 6.360 -5.610 1.00 98.06 167 ALA A N 1
ATOM 1309 C CA . ALA A 1 167 ? 1.184 7.466 -5.184 1.00 98.06 167 ALA A CA 1
ATOM 1310 C C . ALA A 1 167 ? -0.155 7.459 -5.934 1.00 98.06 167 ALA A C 1
ATOM 1312 O O . ALA A 1 167 ? -1.211 7.529 -5.305 1.00 98.06 167 ALA A O 1
ATOM 1313 N N . THR A 1 168 ? -0.114 7.240 -7.251 1.00 98.12 168 THR A N 1
ATOM 1314 C CA . THR A 1 168 ? -1.307 7.029 -8.082 1.00 98.12 168 THR A CA 1
ATOM 1315 C C . THR A 1 168 ? -2.157 5.855 -7.583 1.00 98.12 168 THR A C 1
ATOM 1317 O O . THR A 1 168 ? -3.364 6.011 -7.422 1.00 98.12 168 THR A O 1
ATOM 1320 N N . MET A 1 169 ? -1.557 4.693 -7.289 1.00 97.56 169 MET A N 1
ATOM 1321 C CA . MET A 1 169 ? -2.304 3.530 -6.775 1.00 97.56 169 MET A CA 1
ATOM 1322 C C . MET A 1 169 ? -2.969 3.800 -5.417 1.00 97.56 169 MET A C 1
ATOM 1324 O O . MET A 1 169 ? -4.037 3.262 -5.140 1.00 97.56 169 MET A O 1
ATOM 1328 N N . PHE A 1 170 ? -2.354 4.633 -4.573 1.00 98.06 170 PHE A N 1
ATOM 1329 C CA . PHE A 1 170 ? -2.841 4.902 -3.222 1.00 98.06 170 PHE A CA 1
ATOM 1330 C C . PHE A 1 170 ? -3.978 5.927 -3.171 1.00 98.06 170 PHE A C 1
ATOM 1332 O O . PHE A 1 170 ? -4.901 5.758 -2.376 1.00 98.06 170 PHE A O 1
ATOM 1339 N N . CYS A 1 171 ? -3.919 6.972 -4.001 1.00 97.62 171 CYS A N 1
ATOM 1340 C CA . CYS A 1 171 ? -4.901 8.064 -3.985 1.00 97.62 171 CYS A CA 1
ATOM 1341 C C . CYS A 1 171 ? -5.877 8.059 -5.172 1.00 97.62 171 CYS A C 1
ATOM 1343 O O . CYS A 1 171 ? -6.861 8.793 -5.153 1.00 97.62 171 CYS A O 1
ATOM 1345 N N . GLY A 1 172 ? -5.623 7.258 -6.211 1.00 97.56 172 GLY A N 1
ATOM 1346 C CA . GLY A 1 172 ? -6.449 7.211 -7.421 1.00 97.56 172 GLY A CA 1
ATOM 1347 C C . GLY A 1 172 ? -6.316 8.433 -8.339 1.00 97.56 172 GLY A C 1
ATOM 1348 O O . GLY A 1 172 ? -7.106 8.571 -9.268 1.00 97.56 172 GLY A O 1
ATOM 1349 N N . LEU A 1 173 ? -5.339 9.313 -8.099 1.00 97.69 173 LEU A N 1
ATOM 1350 C CA . LEU A 1 173 ? -5.094 10.527 -8.886 1.00 97.69 173 LEU A CA 1
ATOM 1351 C C . LEU A 1 173 ? -3.846 10.370 -9.772 1.00 97.69 173 LEU A C 1
ATOM 1353 O O . LEU A 1 173 ? -2.918 9.664 -9.379 1.00 97.69 173 LEU A O 1
ATOM 1357 N N . PRO A 1 174 ? -3.761 11.036 -10.937 1.00 97.62 174 PRO A N 1
ATOM 1358 C CA . PRO A 1 174 ? -2.552 11.030 -11.757 1.00 97.62 174 PRO A CA 1
ATOM 1359 C C . PRO A 1 174 ? -1.419 11.877 -11.135 1.00 97.62 174 PRO A C 1
ATOM 1361 O O . PRO A 1 174 ? -1.679 12.759 -10.307 1.00 97.62 174 PRO A O 1
ATOM 1364 N N . PRO A 1 175 ? -0.156 11.711 -11.584 1.00 97.12 175 PRO A N 1
ATOM 1365 C CA . PRO A 1 175 ? 0.989 12.446 -11.036 1.00 97.12 175 PRO A CA 1
ATOM 1366 C C . PRO A 1 175 ? 0.882 13.970 -11.064 1.00 97.12 175 PRO A C 1
ATOM 1368 O O . PRO A 1 175 ? 1.397 14.639 -10.166 1.00 97.12 175 PRO A O 1
ATOM 1371 N N . GLY A 1 176 ? 0.193 14.520 -12.067 1.00 95.75 176 GLY A N 1
ATOM 1372 C CA . GLY A 1 176 ? -0.070 15.956 -12.159 1.00 95.75 176 GLY A CA 1
ATOM 1373 C C . GLY A 1 176 ? -0.966 16.495 -11.040 1.00 95.75 176 GLY A C 1
ATOM 1374 O O . GLY A 1 176 ? -0.851 17.667 -10.697 1.00 95.75 176 GLY A O 1
ATOM 1375 N N . GLU A 1 177 ? -1.809 15.647 -10.446 1.00 96.69 177 GLU A N 1
ATOM 1376 C CA . GLU A 1 177 ? -2.777 16.031 -9.414 1.00 96.69 177 GLU A CA 1
ATOM 1377 C C . GLU A 1 177 ? -2.272 15.724 -8.001 1.00 96.69 177 GLU A C 1
ATOM 1379 O O . GLU A 1 177 ? -2.336 16.590 -7.131 1.00 96.69 177 GLU A O 1
ATOM 1384 N N . HIS A 1 178 ? -1.699 14.536 -7.760 1.00 96.50 178 HIS A N 1
ATOM 1385 C CA . HIS A 1 178 ? -1.189 14.198 -6.423 1.00 96.50 178 HIS A CA 1
ATOM 1386 C C . HIS A 1 178 ? 0.139 14.892 -6.079 1.00 96.50 178 HIS A C 1
ATOM 1388 O O . HIS A 1 178 ? 0.550 14.922 -4.920 1.00 96.50 178 HIS A O 1
ATOM 1394 N N . GLY A 1 179 ? 0.876 15.408 -7.069 1.00 95.81 179 GLY A N 1
ATOM 1395 C CA . GLY A 1 179 ? 2.061 16.254 -6.870 1.00 95.81 179 GLY A CA 1
ATOM 1396 C C . GLY A 1 179 ? 3.333 15.560 -6.353 1.00 95.81 179 GLY A C 1
ATOM 1397 O O . GLY A 1 179 ? 4.412 16.149 -6.451 1.00 95.81 179 GLY A O 1
ATOM 1398 N N . VAL A 1 180 ? 3.241 14.321 -5.855 1.00 97.00 180 VAL A N 1
ATOM 1399 C CA . VAL A 1 180 ? 4.360 13.421 -5.481 1.00 97.00 180 VAL A CA 1
ATOM 1400 C C . VAL A 1 180 ? 5.196 12.984 -6.702 1.00 97.00 180 VAL A C 1
ATOM 1402 O O . VAL A 1 180 ? 5.219 11.819 -7.082 1.00 97.00 180 VAL A O 1
ATOM 1405 N N . THR A 1 181 ? 5.862 13.927 -7.367 1.00 95.75 181 THR A N 1
ATOM 1406 C CA . THR A 1 181 ? 6.609 13.700 -8.620 1.00 95.75 181 THR A CA 1
ATOM 1407 C C . THR A 1 181 ? 8.125 13.755 -8.457 1.00 95.75 181 THR A C 1
ATOM 1409 O O . THR A 1 181 ? 8.854 13.545 -9.424 1.00 95.75 181 THR A O 1
ATOM 1412 N N . THR A 1 182 ? 8.621 14.035 -7.251 1.00 94.56 182 THR A N 1
ATOM 1413 C CA . THR A 1 182 ? 10.050 14.084 -6.915 1.00 94.56 182 THR A CA 1
ATOM 1414 C C . THR A 1 182 ? 10.264 13.567 -5.493 1.00 94.56 182 THR A C 1
ATOM 1416 O O . THR A 1 182 ? 9.343 13.587 -4.681 1.00 94.56 182 THR A O 1
ATOM 1419 N N . GLN A 1 183 ? 11.491 13.166 -5.148 1.00 93.75 183 GLN A N 1
ATOM 1420 C CA . GLN A 1 183 ? 11.828 12.715 -3.784 1.00 93.75 183 GLN A CA 1
ATOM 1421 C C . GLN A 1 183 ? 11.823 13.848 -2.738 1.00 93.75 183 GLN A C 1
ATOM 1423 O O . GLN A 1 183 ? 12.037 13.598 -1.558 1.00 93.75 183 GLN A O 1
ATOM 1428 N N . ALA A 1 184 ? 11.578 15.094 -3.154 1.00 93.62 184 ALA A N 1
ATOM 1429 C CA . ALA A 1 184 ? 11.398 16.234 -2.257 1.00 93.62 184 ALA A CA 1
ATOM 1430 C C . ALA A 1 184 ? 9.919 16.496 -1.921 1.00 93.62 184 ALA A C 1
ATOM 1432 O O . ALA A 1 184 ? 9.613 17.443 -1.200 1.00 93.62 184 ALA A O 1
ATOM 1433 N N . ARG A 1 185 ? 8.993 15.708 -2.482 1.00 93.44 185 ARG A N 1
ATOM 1434 C CA . ARG A 1 185 ? 7.550 15.892 -2.318 1.00 93.44 185 ARG A CA 1
ATOM 1435 C C . ARG A 1 185 ? 6.917 14.643 -1.725 1.00 93.44 185 ARG A C 1
ATOM 1437 O O . ARG A 1 185 ? 7.206 13.532 -2.152 1.00 93.44 185 ARG A O 1
ATOM 1444 N N . ALA A 1 186 ? 6.034 14.866 -0.764 1.00 95.81 186 ALA A N 1
ATOM 1445 C CA . ALA A 1 186 ? 5.187 13.873 -0.119 1.00 95.81 186 ALA A CA 1
ATOM 1446 C C . ALA A 1 186 ? 3.719 14.164 -0.455 1.00 95.81 186 ALA A C 1
ATOM 1448 O O . ALA A 1 186 ? 3.413 15.207 -1.044 1.00 95.81 186 ALA A O 1
ATOM 1449 N N . PHE A 1 187 ? 2.812 13.269 -0.070 1.00 95.69 187 PHE A N 1
ATOM 1450 C CA . PHE A 1 187 ? 1.382 13.558 -0.136 1.00 95.69 187 PHE A CA 1
ATOM 1451 C C . PHE A 1 187 ? 1.028 14.830 0.644 1.00 95.69 187 PHE A C 1
ATOM 1453 O O . PHE A 1 187 ? 1.560 15.083 1.728 1.00 95.69 187 PHE A O 1
ATOM 1460 N N . SER A 1 188 ? 0.081 15.613 0.117 1.00 93.94 188 SER A N 1
ATOM 1461 C CA . SER A 1 188 ? -0.595 16.619 0.940 1.00 93.94 188 SER A CA 1
ATOM 1462 C C . SER A 1 188 ? -1.380 15.901 2.043 1.00 93.94 188 SER A C 1
ATOM 1464 O O . SER A 1 188 ? -2.054 14.920 1.717 1.00 93.94 188 SER A O 1
ATOM 1466 N N . PRO A 1 189 ? -1.401 16.401 3.294 1.00 90.31 189 PRO A N 1
ATOM 1467 C CA . PRO A 1 189 ? -2.221 15.840 4.373 1.00 90.31 189 PRO A CA 1
ATOM 1468 C C . PRO A 1 189 ? -3.722 15.763 4.060 1.00 90.31 189 PRO A C 1
ATOM 1470 O O . PRO A 1 189 ? -4.455 15.059 4.738 1.00 90.31 189 PRO A O 1
ATOM 1473 N N . SER A 1 190 ? -4.190 16.514 3.061 1.00 91.88 190 SER A N 1
ATOM 1474 C CA . SER A 1 190 ? -5.578 16.497 2.596 1.00 91.88 190 SER A CA 1
ATOM 1475 C C . SER A 1 190 ? -5.851 15.472 1.489 1.00 91.88 190 SER A C 1
ATOM 1477 O O . SER A 1 190 ? -6.970 15.425 0.987 1.00 91.88 190 SER A O 1
ATOM 1479 N N . THR A 1 191 ? -4.838 14.734 1.027 1.00 94.62 191 THR A N 1
ATOM 1480 C CA . THR A 1 191 ? -4.993 13.747 -0.051 1.00 94.62 191 THR A CA 1
ATOM 1481 C C . THR A 1 191 ? -5.583 12.475 0.545 1.00 94.62 191 THR A C 1
ATOM 1483 O O . THR A 1 191 ? -4.906 11.863 1.365 1.00 94.62 191 THR A O 1
ATOM 1486 N N . PRO A 1 192 ? -6.793 12.050 0.152 1.00 93.75 192 PRO A N 1
ATOM 1487 C CA . PRO A 1 192 ? -7.357 10.813 0.668 1.00 93.75 192 PRO A CA 1
ATOM 1488 C C . PRO A 1 192 ? -6.601 9.611 0.098 1.00 93.75 192 PRO A C 1
ATOM 1490 O O . PRO A 1 192 ? -6.437 9.492 -1.120 1.00 93.75 192 PRO A O 1
ATOM 1493 N N . LEU A 1 193 ? -6.168 8.703 0.971 1.00 97.81 193 LEU A N 1
ATOM 1494 C CA . LEU A 1 193 ? -5.556 7.434 0.578 1.00 97.81 193 LEU A CA 1
ATOM 1495 C C . LEU A 1 193 ? -6.536 6.273 0.798 1.00 97.81 193 LEU A C 1
ATOM 1497 O O . LEU A 1 193 ? -7.291 6.260 1.773 1.00 97.81 193 LEU A O 1
ATOM 1501 N N . PHE A 1 194 ? -6.515 5.247 -0.062 1.00 97.56 194 PHE A N 1
ATOM 1502 C CA . PHE A 1 194 ? -7.408 4.090 0.102 1.00 97.56 194 PHE A CA 1
ATOM 1503 C C . PHE A 1 194 ? -7.307 3.407 1.482 1.00 97.56 194 PHE A C 1
ATOM 1505 O O . PHE A 1 194 ? -8.347 2.952 1.962 1.00 97.56 194 PHE A O 1
ATOM 1512 N N . PRO A 1 195 ? -6.140 3.332 2.168 1.00 97.44 195 PRO A N 1
ATOM 1513 C CA . PRO A 1 195 ? -6.079 2.766 3.512 1.00 97.44 195 PRO A CA 1
ATOM 1514 C C . PRO A 1 195 ? -6.890 3.590 4.513 1.00 97.44 195 PRO A C 1
ATOM 1516 O O . PRO A 1 195 ? -7.559 3.018 5.365 1.00 97.44 195 PRO A O 1
ATOM 1519 N N . GLU A 1 196 ? -6.904 4.920 4.402 1.00 96.75 196 GLU A N 1
ATOM 1520 C CA . GLU A 1 196 ? -7.733 5.779 5.259 1.00 96.75 196 GLU A CA 1
ATOM 1521 C C . GLU A 1 196 ? -9.218 5.529 4.997 1.00 96.75 196 GLU A C 1
ATOM 1523 O O . GLU A 1 196 ? -9.981 5.306 5.933 1.00 96.75 196 GLU A O 1
ATOM 1528 N N . VAL A 1 197 ? -9.607 5.424 3.724 1.00 95.75 197 VAL A N 1
ATOM 1529 C CA . VAL A 1 197 ? -10.989 5.105 3.333 1.00 95.75 197 VAL A CA 1
ATOM 1530 C C . VAL A 1 197 ? -11.423 3.731 3.861 1.00 95.75 197 VAL A C 1
ATOM 1532 O O . VAL A 1 197 ? -12.538 3.576 4.361 1.00 95.75 197 VAL A O 1
ATOM 1535 N N . LEU A 1 198 ? -10.559 2.715 3.783 1.00 95.38 198 LEU A N 1
ATOM 1536 C CA . LEU A 1 198 ? -10.831 1.393 4.361 1.00 95.38 198 LEU A CA 1
ATOM 1537 C C . LEU A 1 198 ? -10.936 1.467 5.888 1.00 95.38 198 LEU A C 1
ATOM 1539 O O . LEU A 1 198 ? -11.820 0.845 6.481 1.00 95.38 198 LEU A O 1
ATOM 1543 N N . LYS A 1 199 ? -10.074 2.265 6.524 1.00 94.31 199 LYS A N 1
ATOM 1544 C CA . LYS A 1 199 ? -10.058 2.444 7.975 1.00 94.31 199 LYS A CA 1
ATOM 1545 C C . LYS A 1 199 ? -11.348 3.076 8.486 1.00 94.31 199 LYS A C 1
ATOM 1547 O O . LYS A 1 199 ? -11.923 2.596 9.461 1.00 94.31 199 LYS A O 1
ATOM 1552 N N . GLU A 1 200 ? -11.831 4.110 7.804 1.00 93.56 200 GLU A N 1
ATOM 1553 C CA . GLU A 1 200 ? -13.118 4.757 8.082 1.00 93.56 200 GLU A CA 1
ATOM 1554 C C . GLU A 1 200 ? -14.295 3.789 7.928 1.00 93.56 200 GLU A C 1
ATOM 1556 O O . GLU A 1 200 ? -15.281 3.876 8.660 1.00 93.56 200 GLU A O 1
ATOM 1561 N N . ARG A 1 201 ? -14.168 2.813 7.023 1.00 92.94 201 ARG A N 1
ATOM 1562 C CA . ARG A 1 201 ? -15.133 1.722 6.836 1.00 92.94 201 ARG A CA 1
ATOM 1563 C C . ARG A 1 201 ? -14.942 0.561 7.807 1.00 92.94 201 ARG A C 1
ATOM 1565 O O . ARG A 1 201 ? -15.585 -0.464 7.630 1.00 92.94 201 ARG A O 1
ATOM 1572 N N . GLY A 1 202 ? -14.095 0.708 8.822 1.00 93.00 202 GLY A N 1
ATOM 1573 C CA . GLY A 1 202 ? -13.942 -0.260 9.902 1.00 93.00 202 GLY A CA 1
ATOM 1574 C C . GLY A 1 202 ? -13.037 -1.451 9.596 1.00 93.00 202 GLY A C 1
ATOM 1575 O O . GLY A 1 202 ? -13.055 -2.413 10.362 1.00 93.00 202 GLY A O 1
ATOM 1576 N N . TYR A 1 203 ? -12.242 -1.392 8.523 1.00 93.62 203 TYR A N 1
ATOM 1577 C CA . TYR A 1 203 ? -11.213 -2.396 8.255 1.00 93.62 203 TYR A CA 1
ATOM 1578 C C . TYR A 1 203 ? -10.034 -2.235 9.214 1.00 93.62 203 TYR A C 1
ATOM 1580 O O . TYR A 1 203 ? -9.626 -1.117 9.562 1.00 93.62 203 TYR A O 1
ATOM 1588 N N . ARG A 1 204 ? -9.437 -3.365 9.606 1.00 92.56 204 ARG A N 1
ATOM 1589 C CA . ARG A 1 204 ? -8.092 -3.361 10.180 1.00 92.56 204 ARG A CA 1
ATOM 1590 C C . ARG A 1 204 ? -7.057 -3.408 9.062 1.00 92.56 204 ARG A C 1
ATOM 1592 O O . ARG A 1 204 ? -7.030 -4.342 8.268 1.00 92.56 204 ARG A O 1
ATOM 1599 N N . ASN A 1 205 ? -6.142 -2.448 9.061 1.00 95.19 205 ASN A N 1
ATOM 1600 C CA . ASN A 1 205 ? -5.193 -2.268 7.967 1.00 95.19 205 ASN A CA 1
ATOM 1601 C C . ASN A 1 205 ? -3.759 -2.494 8.444 1.00 95.19 205 ASN A C 1
ATOM 1603 O O . ASN A 1 205 ? -3.334 -1.938 9.457 1.00 95.19 205 ASN A O 1
ATOM 1607 N N . GLY A 1 206 ? -2.988 -3.283 7.701 1.00 95.88 206 GLY A N 1
ATOM 1608 C CA . GLY A 1 206 ? -1.590 -3.573 8.006 1.00 95.88 206 GLY A CA 1
ATOM 1609 C C . GLY A 1 206 ? -0.737 -3.537 6.749 1.00 95.88 206 GLY A C 1
ATOM 1610 O O . GLY A 1 206 ? -1.142 -4.065 5.717 1.00 95.88 206 GLY A O 1
ATOM 1611 N N . ALA A 1 207 ? 0.444 -2.936 6.849 1.00 97.56 207 ALA A N 1
ATOM 1612 C CA . ALA A 1 207 ? 1.430 -2.858 5.781 1.00 97.56 207 ALA A CA 1
ATOM 1613 C C . ALA A 1 207 ? 2.803 -3.312 6.284 1.00 97.56 207 ALA A C 1
ATOM 1615 O O . ALA A 1 207 ? 3.272 -2.863 7.334 1.00 97.56 207 ALA A O 1
ATOM 1616 N N . ILE A 1 208 ? 3.446 -4.188 5.509 1.00 98.06 208 ILE A N 1
ATOM 1617 C CA . ILE A 1 208 ? 4.853 -4.565 5.659 1.00 98.06 208 ILE A CA 1
ATOM 1618 C C . ILE A 1 208 ? 5.554 -4.210 4.349 1.00 98.06 208 ILE A C 1
ATOM 1620 O O . ILE A 1 208 ? 5.134 -4.664 3.288 1.00 98.06 208 ILE A O 1
ATOM 1624 N N . VAL A 1 209 ? 6.585 -3.373 4.415 1.00 97.81 209 VAL A N 1
ATOM 1625 C CA . VAL A 1 209 ? 7.143 -2.691 3.243 1.00 97.81 209 VAL A CA 1
ATOM 1626 C C . VAL A 1 209 ? 8.668 -2.785 3.242 1.00 97.81 209 VAL A C 1
ATOM 1628 O O . VAL A 1 209 ? 9.306 -2.529 4.259 1.00 97.81 209 VAL A O 1
ATOM 1631 N N . SER A 1 210 ? 9.263 -3.112 2.095 1.00 96.88 210 SER A N 1
ATOM 1632 C CA . SER A 1 210 ? 10.724 -3.190 1.912 1.00 96.88 210 SER A CA 1
ATOM 1633 C C . SER A 1 210 ? 11.303 -2.080 1.023 1.00 96.88 210 SER A C 1
ATOM 1635 O O . SER A 1 210 ? 12.441 -2.166 0.574 1.00 96.88 210 SER A O 1
ATOM 1637 N N . SER A 1 211 ? 10.541 -1.010 0.766 1.00 95.44 211 SER A N 1
ATOM 1638 C CA . SER A 1 211 ? 10.964 0.113 -0.083 1.00 95.44 211 SER A CA 1
ATOM 1639 C C . SER A 1 211 ? 10.971 1.445 0.668 1.00 95.44 211 SER A C 1
ATOM 1641 O O . SER A 1 211 ? 9.964 1.856 1.248 1.00 95.44 211 SER A O 1
ATOM 1643 N N . LEU A 1 212 ? 12.092 2.173 0.584 1.00 95.69 212 LEU A N 1
ATOM 1644 C CA . LEU A 1 212 ? 12.234 3.528 1.137 1.00 95.69 212 LEU A CA 1
ATOM 1645 C C . LEU A 1 212 ? 11.282 4.537 0.478 1.00 95.69 212 LEU A C 1
ATOM 1647 O O . LEU A 1 212 ? 10.838 5.494 1.115 1.00 95.69 212 LEU A O 1
ATOM 1651 N N . LEU A 1 213 ? 10.952 4.315 -0.795 1.00 96.81 213 LEU A N 1
ATOM 1652 C CA . LEU A 1 213 ? 10.065 5.181 -1.575 1.00 96.81 213 LEU A CA 1
ATOM 1653 C C . LEU A 1 213 ? 8.602 5.077 -1.131 1.00 96.81 213 LEU A C 1
ATOM 1655 O O . LEU A 1 213 ? 7.794 5.925 -1.486 1.00 96.81 213 LEU A O 1
ATOM 1659 N N . LEU A 1 214 ? 8.283 4.084 -0.304 1.00 97.00 214 LEU A N 1
ATOM 1660 C CA . LEU A 1 214 ? 7.000 3.932 0.372 1.00 97.00 214 LEU A CA 1
ATOM 1661 C C . LEU A 1 214 ? 7.146 4.210 1.874 1.00 97.00 214 LEU A C 1
ATOM 1663 O O . LEU A 1 214 ? 6.476 3.609 2.706 1.00 97.00 214 LEU A O 1
ATOM 1667 N N . SER A 1 215 ? 8.075 5.077 2.271 1.00 95.88 215 SER A N 1
ATOM 1668 C CA . SER A 1 215 ? 8.253 5.420 3.681 1.00 95.88 215 SER A CA 1
ATOM 1669 C C . SER A 1 215 ? 7.116 6.306 4.214 1.00 95.88 215 SER A C 1
ATOM 1671 O O . SER A 1 215 ? 6.488 7.058 3.458 1.00 95.88 215 SER A O 1
ATOM 1673 N N . PRO A 1 216 ? 6.899 6.315 5.542 1.00 95.69 216 PRO A N 1
ATOM 1674 C CA . PRO A 1 216 ? 6.030 7.294 6.192 1.00 95.69 216 PRO A CA 1
ATOM 1675 C C . PRO A 1 216 ? 6.407 8.753 5.893 1.00 95.69 216 PRO A C 1
ATOM 1677 O O . PRO A 1 216 ? 5.530 9.611 5.896 1.00 95.69 216 PRO A O 1
ATOM 1680 N N . THR A 1 217 ? 7.676 9.042 5.577 1.00 95.44 217 THR A N 1
ATOM 1681 C CA . THR A 1 217 ? 8.154 10.385 5.202 1.00 95.44 217 THR A CA 1
ATOM 1682 C C . THR A 1 217 ? 7.484 10.920 3.936 1.00 95.44 217 THR A C 1
ATOM 1684 O O . THR A 1 217 ? 7.311 12.129 3.808 1.00 95.44 217 THR A O 1
ATOM 1687 N N . PHE A 1 218 ? 7.053 10.040 3.027 1.00 96.50 218 PHE A N 1
ATOM 1688 C CA . PHE A 1 218 ? 6.282 10.420 1.839 1.00 96.50 218 PHE A CA 1
ATOM 1689 C C . PHE A 1 218 ? 4.765 10.444 2.071 1.00 96.50 218 PHE A C 1
ATOM 1691 O O . PHE A 1 218 ? 4.026 10.822 1.165 1.00 96.50 218 PHE A O 1
ATOM 1698 N N . GLY A 1 219 ? 4.297 10.089 3.272 1.00 95.81 219 GLY A N 1
ATOM 1699 C CA . GLY A 1 219 ? 2.881 10.109 3.638 1.00 95.81 219 GLY A CA 1
ATOM 1700 C C . GLY A 1 219 ? 2.125 8.808 3.364 1.00 95.81 219 GLY A C 1
ATOM 1701 O O . GLY A 1 219 ? 0.916 8.861 3.221 1.00 95.81 219 GLY A O 1
ATOM 1702 N N . TYR A 1 220 ? 2.792 7.648 3.293 1.00 97.06 220 TYR A N 1
ATOM 1703 C CA . TYR A 1 220 ? 2.126 6.352 3.041 1.00 97.06 220 TYR A CA 1
ATOM 1704 C C . TYR A 1 220 ? 1.537 5.664 4.284 1.00 97.06 220 TYR A C 1
ATOM 1706 O O . TYR A 1 220 ? 0.762 4.722 4.157 1.00 97.06 220 TYR A O 1
ATOM 1714 N N . ALA A 1 221 ? 1.916 6.101 5.487 1.00 96.31 221 ALA A N 1
ATOM 1715 C CA . ALA A 1 221 ? 1.469 5.491 6.741 1.00 96.31 221 ALA A CA 1
ATOM 1716 C C . ALA A 1 221 ? 0.002 5.755 7.163 1.00 96.31 221 ALA A C 1
ATOM 1718 O O . ALA A 1 221 ? -0.535 4.907 7.883 1.00 96.31 221 ALA A O 1
ATOM 1719 N N . PRO A 1 222 ? -0.657 6.878 6.798 1.00 95.25 222 PRO A N 1
ATOM 1720 C CA . PRO A 1 222 ? -2.043 7.131 7.185 1.00 95.25 222 PRO A CA 1
ATOM 1721 C C . PRO A 1 222 ? -2.990 5.984 6.810 1.00 95.25 222 PRO A C 1
ATOM 1723 O O . PRO A 1 222 ? -2.860 5.358 5.761 1.00 95.25 222 PRO A O 1
ATOM 1726 N N . GLY A 1 223 ? -3.938 5.690 7.702 1.00 95.00 223 GLY A N 1
ATOM 1727 C CA . GLY A 1 223 ? -4.937 4.636 7.514 1.00 95.00 223 GLY A CA 1
ATOM 1728 C C . GLY A 1 223 ? -4.498 3.222 7.909 1.00 95.00 223 GLY A C 1
ATOM 1729 O O . GLY A 1 223 ? -5.353 2.340 7.979 1.00 95.00 223 GLY A O 1
ATOM 1730 N N . PHE A 1 224 ? -3.221 2.984 8.227 1.00 96.19 224 PHE A N 1
ATOM 1731 C CA . PHE A 1 224 ? -2.737 1.683 8.704 1.00 96.19 224 PHE A CA 1
ATOM 1732 C C . PHE A 1 224 ? -2.670 1.598 10.237 1.00 96.19 224 PHE A C 1
ATOM 1734 O O . PHE A 1 224 ? -2.103 2.464 10.895 1.00 96.19 224 PHE A O 1
ATOM 1741 N N . ASP A 1 225 ? -3.184 0.507 10.815 1.00 94.38 225 ASP A N 1
ATOM 1742 C CA . ASP A 1 225 ? -2.992 0.159 12.234 1.00 94.38 225 ASP A CA 1
ATOM 1743 C C . ASP A 1 225 ? -1.560 -0.284 12.524 1.00 94.38 225 ASP A C 1
ATOM 1745 O O . ASP A 1 225 ? -1.027 -0.075 13.614 1.00 94.38 225 ASP A O 1
ATOM 1749 N N . LYS A 1 226 ? -0.947 -0.945 11.541 1.00 95.06 226 LYS A N 1
ATOM 1750 C CA . LYS A 1 226 ? 0.448 -1.359 11.580 1.00 95.06 226 LYS A CA 1
ATOM 1751 C C . LYS A 1 226 ? 1.120 -0.970 10.274 1.00 95.06 226 LYS A C 1
ATOM 1753 O O . LYS A 1 226 ? 0.712 -1.442 9.219 1.00 95.06 226 LYS A O 1
ATOM 1758 N N . TYR A 1 227 ? 2.186 -0.186 10.371 1.00 97.38 227 TYR A N 1
ATOM 1759 C CA . TYR A 1 227 ? 3.069 0.121 9.254 1.00 97.38 227 TYR A CA 1
ATOM 1760 C C . TYR A 1 227 ? 4.497 -0.243 9.645 1.00 97.38 227 TYR A C 1
ATOM 1762 O O . TYR A 1 227 ? 5.105 0.421 10.482 1.00 97.38 227 TYR A O 1
ATOM 1770 N N . GLU A 1 228 ? 5.022 -1.330 9.090 1.00 96.94 228 GLU A N 1
ATOM 1771 C CA . GLU A 1 228 ? 6.389 -1.780 9.349 1.00 96.94 228 GLU A CA 1
ATOM 1772 C C . GLU A 1 228 ? 7.193 -1.670 8.058 1.00 96.94 228 GLU A C 1
ATOM 1774 O O . GLU A 1 228 ? 6.864 -2.316 7.065 1.00 96.94 228 GLU A O 1
ATOM 1779 N N . MET A 1 229 ? 8.242 -0.849 8.067 1.00 96.19 229 MET A N 1
ATOM 1780 C CA . MET A 1 229 ? 9.098 -0.652 6.903 1.00 96.19 229 MET A CA 1
ATOM 1781 C C . MET A 1 229 ? 10.560 -0.864 7.267 1.00 96.19 229 MET A C 1
ATOM 1783 O O . MET A 1 229 ? 11.040 -0.301 8.251 1.00 96.19 229 MET A O 1
ATOM 1787 N N . ASN A 1 230 ? 11.252 -1.667 6.464 1.00 96.06 230 ASN A N 1
ATOM 1788 C CA . ASN A 1 230 ? 12.704 -1.773 6.488 1.00 96.06 230 ASN A CA 1
ATOM 1789 C C . ASN A 1 230 ? 13.207 -2.212 5.108 1.00 96.06 230 ASN A C 1
ATOM 1791 O O . ASN A 1 230 ? 12.772 -3.234 4.583 1.00 96.06 230 ASN A O 1
ATOM 1795 N N . ILE A 1 231 ? 14.148 -1.455 4.547 1.00 94.88 231 ILE A N 1
ATOM 1796 C CA . ILE A 1 231 ? 14.764 -1.729 3.242 1.00 94.88 231 ILE A CA 1
ATOM 1797 C C . ILE A 1 231 ? 15.585 -3.022 3.209 1.00 94.88 231 ILE A C 1
ATOM 1799 O O . ILE A 1 231 ? 15.868 -3.538 2.135 1.00 94.88 231 ILE A O 1
ATOM 1803 N N . GLU A 1 232 ? 15.971 -3.539 4.374 1.00 95.81 232 GLU A N 1
ATOM 1804 C CA . GLU A 1 232 ? 16.738 -4.778 4.499 1.00 95.81 232 GLU A CA 1
ATOM 1805 C C . GLU A 1 232 ? 15.849 -6.026 4.494 1.00 95.81 232 GLU A C 1
ATOM 1807 O O . GLU A 1 232 ? 16.366 -7.137 4.423 1.00 95.81 232 GLU A O 1
ATOM 1812 N N . PHE A 1 233 ? 14.520 -5.872 4.562 1.00 96.75 233 PHE A N 1
ATOM 1813 C CA . PHE A 1 233 ? 13.624 -7.021 4.523 1.00 96.75 233 PHE A CA 1
ATOM 1814 C C . PHE A 1 233 ? 13.711 -7.737 3.176 1.00 96.75 233 PHE A C 1
ATOM 1816 O O . PHE A 1 233 ? 13.415 -7.172 2.120 1.00 96.75 233 PHE A O 1
ATOM 1823 N N . SER A 1 234 ? 14.021 -9.028 3.233 1.00 96.31 234 SER A N 1
ATOM 1824 C CA . SER A 1 234 ? 13.827 -9.938 2.111 1.00 96.31 234 SER A CA 1
ATOM 1825 C C . SER A 1 234 ? 12.337 -10.117 1.792 1.00 96.31 234 SER A C 1
ATOM 1827 O O . SER A 1 234 ? 11.457 -9.897 2.632 1.00 96.31 234 SER A O 1
ATOM 1829 N N . GLY A 1 235 ? 12.033 -10.576 0.574 1.00 93.56 235 GLY A N 1
ATOM 1830 C CA . GLY A 1 235 ? 10.653 -10.880 0.182 1.00 93.56 235 GLY A CA 1
ATOM 1831 C C . GLY A 1 235 ? 9.993 -11.918 1.098 1.00 93.56 235 GLY A C 1
ATOM 1832 O O . GLY A 1 235 ? 8.830 -11.767 1.466 1.00 93.56 235 GLY A O 1
ATOM 1833 N N . GLU A 1 236 ? 10.746 -12.929 1.539 1.00 96.19 236 GLU A N 1
ATOM 1834 C CA . GLU A 1 236 ? 10.253 -13.929 2.489 1.00 96.19 236 GLU A CA 1
ATOM 1835 C C . GLU A 1 236 ? 9.892 -13.297 3.839 1.00 96.19 236 GLU A C 1
ATOM 1837 O O . GLU A 1 236 ? 8.822 -13.568 4.386 1.00 96.19 236 GLU A O 1
ATOM 1842 N N . GLU A 1 237 ? 10.727 -12.401 4.366 1.00 97.12 237 GLU A N 1
ATOM 1843 C CA . GLU A 1 237 ? 10.436 -11.718 5.627 1.00 97.12 237 GLU A CA 1
ATOM 1844 C C . GLU A 1 237 ? 9.190 -10.838 5.549 1.00 97.12 237 GLU A C 1
ATOM 1846 O O . GLU A 1 237 ? 8.396 -10.842 6.496 1.00 97.12 237 GLU A O 1
ATOM 1851 N N . VAL A 1 238 ? 8.994 -10.117 4.437 1.00 97.25 238 VAL A N 1
ATOM 1852 C CA . VAL A 1 238 ? 7.780 -9.319 4.200 1.00 97.25 238 VAL A CA 1
ATOM 1853 C C . VAL A 1 238 ? 6.542 -10.213 4.284 1.00 97.25 238 VAL A C 1
ATOM 1855 O O . VAL A 1 238 ? 5.612 -9.911 5.040 1.00 97.25 238 VAL A O 1
ATOM 1858 N N . VAL A 1 239 ? 6.563 -11.356 3.592 1.00 96.19 239 VAL A N 1
ATOM 1859 C CA . VAL A 1 239 ? 5.469 -12.339 3.602 1.00 96.19 239 VAL A CA 1
ATOM 1860 C C . VAL A 1 239 ? 5.237 -12.886 5.011 1.00 96.19 239 VAL A C 1
ATOM 1862 O O . VAL A 1 239 ? 4.118 -12.831 5.520 1.00 96.19 239 VAL A O 1
ATOM 1865 N N . GLN A 1 240 ? 6.283 -13.354 5.694 1.00 96.94 240 GLN A N 1
ATOM 1866 C CA . GLN A 1 240 ? 6.163 -13.949 7.028 1.00 96.94 240 GLN A CA 1
ATOM 1867 C C . GLN A 1 240 ? 5.651 -12.953 8.076 1.00 96.94 240 GLN A C 1
ATOM 1869 O O . GLN A 1 240 ? 4.832 -13.299 8.930 1.00 96.94 240 GLN A O 1
ATOM 1874 N N . LYS A 1 241 ? 6.099 -11.694 8.027 1.00 96.38 241 LYS A N 1
ATOM 1875 C CA . LYS A 1 241 ? 5.582 -10.627 8.897 1.00 96.38 241 LYS A CA 1
ATOM 1876 C C . LYS A 1 241 ? 4.116 -10.314 8.592 1.00 96.38 241 LYS A C 1
ATOM 1878 O O . LYS A 1 241 ? 3.349 -10.126 9.538 1.00 96.38 241 LYS A O 1
ATOM 1883 N N . GLY A 1 242 ? 3.731 -10.302 7.314 1.00 94.31 242 GLY A N 1
ATOM 1884 C CA . GLY A 1 242 ? 2.348 -10.108 6.878 1.00 94.31 242 GLY A CA 1
ATOM 1885 C C . GLY A 1 242 ? 1.425 -11.210 7.396 1.00 94.31 242 GLY A C 1
ATOM 1886 O O . GLY A 1 242 ? 0.431 -10.917 8.058 1.00 94.31 242 GLY A O 1
ATOM 1887 N N . LEU A 1 243 ? 1.805 -12.477 7.202 1.00 94.12 243 LEU A N 1
ATOM 1888 C CA . LEU A 1 243 ? 1.059 -13.638 7.700 1.00 94.12 243 LEU A CA 1
ATOM 1889 C C . LEU A 1 243 ? 0.943 -13.627 9.229 1.00 94.12 243 LEU A C 1
ATOM 1891 O O . LEU A 1 243 ? -0.149 -13.813 9.766 1.00 94.12 243 LEU A O 1
ATOM 1895 N N . ARG A 1 244 ? 2.038 -13.339 9.949 1.00 94.38 244 ARG A N 1
ATOM 1896 C CA . ARG A 1 244 ? 1.998 -13.208 11.416 1.00 94.38 244 ARG A CA 1
ATOM 1897 C C . ARG A 1 244 ? 1.014 -12.137 11.868 1.00 94.38 244 ARG A C 1
ATOM 1899 O O . ARG A 1 244 ? 0.282 -12.359 12.825 1.00 94.38 244 ARG A O 1
ATOM 1906 N N . TRP A 1 245 ? 0.988 -10.983 11.205 1.00 92.06 245 TRP A N 1
ATOM 1907 C CA . TRP A 1 245 ? 0.052 -9.915 11.555 1.00 92.06 245 TRP A CA 1
ATOM 1908 C C . TRP A 1 245 ? -1.401 -10.277 11.223 1.00 92.06 245 TRP A C 1
ATOM 1910 O O . TRP A 1 245 ? -2.297 -9.999 12.022 1.00 92.06 245 TRP A O 1
ATOM 1920 N N . LEU A 1 246 ? -1.630 -10.933 10.083 1.00 89.19 246 LEU A N 1
ATOM 1921 C CA . LEU A 1 246 ? -2.952 -11.375 9.648 1.00 89.19 246 LEU A CA 1
ATOM 1922 C C . LEU A 1 246 ? -3.574 -12.348 10.659 1.00 89.19 246 LEU A C 1
ATOM 1924 O O . LEU A 1 246 ? -4.695 -12.126 11.114 1.00 89.19 246 LEU A O 1
ATOM 1928 N N . PHE A 1 247 ? -2.823 -13.377 11.061 1.00 89.06 247 PHE A N 1
ATOM 1929 C CA . PHE A 1 247 ? -3.314 -14.448 11.934 1.00 89.06 247 PHE A CA 1
ATOM 1930 C C . PHE A 1 247 ? -3.206 -14.151 13.437 1.00 89.06 247 PHE A C 1
ATOM 1932 O O . PHE A 1 247 ? -3.769 -14.888 14.245 1.00 89.06 247 PHE A O 1
ATOM 1939 N N . ALA A 1 248 ? -2.529 -13.072 13.844 1.00 86.56 248 ALA A N 1
ATOM 1940 C CA . ALA A 1 248 ? -2.452 -12.676 15.254 1.00 86.56 248 ALA A CA 1
ATOM 1941 C C . ALA A 1 248 ? -3.788 -12.167 15.825 1.00 86.56 248 ALA A C 1
ATOM 1943 O O . ALA A 1 248 ? -3.961 -12.128 17.043 1.00 86.56 248 ALA A O 1
ATOM 1944 N N . SER A 1 249 ? -4.736 -11.762 14.978 1.00 71.50 249 SER A N 1
ATOM 1945 C CA . SER A 1 249 ? -6.011 -11.192 15.412 1.00 71.50 249 SER A CA 1
ATOM 1946 C C . SER A 1 249 ? -7.187 -12.063 14.998 1.00 71.50 249 SER A C 1
ATOM 1948 O O . SER A 1 249 ? -7.292 -12.492 13.854 1.00 71.50 249 SER A O 1
ATOM 1950 N N . LYS A 1 250 ? -8.128 -12.248 15.928 1.00 66.12 250 LYS A N 1
ATOM 1951 C CA . LYS A 1 250 ? -9.406 -12.930 15.677 1.00 66.12 250 LYS A CA 1
ATOM 1952 C C . LYS A 1 250 ? -10.449 -12.038 14.995 1.00 66.12 250 LYS A C 1
ATOM 1954 O O . LYS A 1 250 ? -11.489 -12.546 14.594 1.00 66.12 250 LYS A O 1
ATOM 1959 N N . LYS A 1 251 ? -10.210 -10.723 14.894 1.00 62.41 251 LYS A N 1
ATOM 1960 C CA . LYS A 1 251 ? -11.081 -9.808 14.143 1.00 62.41 251 LYS A CA 1
ATOM 1961 C C . LYS A 1 251 ? -10.694 -9.854 12.666 1.00 62.41 251 LYS A C 1
ATOM 1963 O O . LYS A 1 251 ? -9.537 -9.606 12.338 1.00 62.41 251 LYS A O 1
ATOM 1968 N N . THR A 1 252 ? -11.652 -10.171 11.813 1.00 63.62 252 THR A N 1
ATOM 1969 C CA . THR A 1 252 ? -11.591 -9.998 10.359 1.00 63.62 252 THR A CA 1
ATOM 1970 C C . THR A 1 252 ? -12.912 -9.366 9.905 1.00 63.62 252 THR A C 1
ATOM 1972 O O . THR A 1 252 ? -13.950 -9.719 10.477 1.00 63.62 252 THR A O 1
ATOM 1975 N N . PRO A 1 253 ? -12.892 -8.456 8.915 1.00 59.34 253 PRO A N 1
ATOM 1976 C CA . PRO A 1 253 ? -11.701 -7.876 8.283 1.00 59.34 253 PRO A CA 1
ATOM 1977 C C . PRO A 1 253 ? -10.975 -6.848 9.176 1.00 59.34 253 PRO A C 1
ATOM 1979 O O . PRO A 1 253 ? -11.614 -5.936 9.742 1.00 59.34 253 PRO A O 1
#

Foldseek 3Di:
DPPPDPPVVVVVVVQPPDPPCVVVVVVVVVVVVVVVVCVVVVVVVVVVVVVLVVVVVVVVVVVVVCVVPDPDDPVCPVVVPPVVVVNVVVVVVVVVVVVVVVCDPFAAAPPPDDDDDDDDDPPDDLCCDVCNPNPDNPCVVVVVVVVVHPDDNDDDFLDPDDQQSVVCVFQVDHCVPQVRPDPVAAGDPPRHTVLQVVSSNRAAAEAEEQDPSCDCVRVNPPNHPYYHYHVPDDPVNRVVVVVCVVPVDPDHD

Secondary structure (DSSP, 8-state):
-TTS--SHHHHHHHTTSSTT-HHHHHHHHHHHHHHHHHHHHHHHHHHHHHHHHHHHHHHHHHHHHHHHH-TT-GGGGTGGGHHHHHHHHHHHHHHHHHHHHHSPPPP-PPTTPPP------TT--GGG-GGGT-SS---HHHHHHHHTS---TT---SSSSHHHHHHHHHHS--HHHH---STT----TTS--HHHHHHHTT---EEEE--GGGSGGGT--TT-SEEEE-TT--HHHHHHHHHHHHHT-S---

Sequence (253 aa):
IFRQFPHWKILAANAAYDGRNVPLVLGVIFLATMHVVQATLFERLCWISVFGLAVVLAAFPAAFFERRLFRGEPAFRKARRWPDRIGILFLVLNLLVAGRFAAGKAPEAPEGSPPVFFISVDTVRADHLSVYGYARQTCPNLEALAADGVVVEQHISQAPWTLPAHATMFCGLPPGEHGVTTQARAFSPSTPLFPEVLKERGYRNGAIVSSLLLSPTFGYAPGFDKYEMNIEFSGEEVVQKGLRWLFASKKTP

Organism: NCBI:txid412755